Protein AF-A0A817T8F7-F1 (afdb_monomer_lite)

Foldseek 3Di:
DVVVVVVVVVVVPDDDDDDDPDDPVVVVVVVLVVVLVVLVVVLVVVPPPPPPPPPPPDDDDDDDPPVPVVVVVVVVVLVVVVVVLVVVLVVLVPDPPDDPVVSVVVNVVSVVVNVVSVVVVVVSVVSVVVSVVSVCVVPVPPDDPVVVVVVVVVVVVVVVVVVVVVVVVVVVVVVVVVVVVVVVVVVCVPPPDPVSVVVVVVVVVVVVVVVVVVVVVVVVVVVVVVVVVVVVVVVVVVVVVVVVVVVVVCCVPPPDPVVVVVQVVQWDADPVVGDIDGHDDPPPVPPVPPPDAPPVRDPDDDDPVCVVPVDPDDDDDDPDDDPDDDDDD

Radius of gyration: 47.89 Å; chains: 1; bounding box: 123×97×106 Å

pLDDT: mean 74.49, std 16.89, range [32.28, 97.25]

Secondary structure (DSSP, 8-state):
-HHHHHHHHHHHT----------HHHHHHHHHHHHHHHHHHHHHHHTSTT-TTT-SS---------TTHHHHHHHHHHHHHHHHHHHHHHHHHH-SSS-HHHHHHHHHHHHHHHHHHHHHHHHHHHHHHHHHHHHHHHHT--SSSHHHHHHHHHHHHHHHHHHHHHHHHHHHHHHHHHHHHHHHHHHTTS-S-HHHHHHHHHHHHHHHHHHHHHHHHHHHHHHHHHHHHHHHHHHHHHHHHHHHHHHHHHHHHHS-HHHHHHHHTTEEEETTTTEEEEPPPP------PPPPPPTT--SS---HHHHHT----------------PPP-

Structure (mmCIF, N/CA/C/O backbone):
data_AF-A0A817T8F7-F1
#
_entry.id   AF-A0A817T8F7-F1
#
loop_
_atom_site.group_PDB
_atom_site.id
_atom_site.type_symbol
_atom_site.label_atom_id
_atom_site.label_alt_id
_atom_site.label_comp_id
_atom_site.label_asym_id
_atom_site.label_entity_id
_atom_site.label_seq_id
_atom_site.pdbx_PDB_ins_code
_atom_site.Cartn_x
_atom_site.Cartn_y
_atom_site.Cartn_z
_atom_site.occupancy
_atom_site.B_iso_or_equiv
_atom_site.auth_seq_id
_atom_site.auth_comp_id
_atom_site.auth_asym_id
_atom_site.auth_atom_id
_atom_site.pdbx_PDB_model_num
ATOM 1 N N . MET A 1 1 ? 0.981 -22.542 -14.188 1.00 54.00 1 MET A N 1
ATOM 2 C CA . MET A 1 1 ? 0.514 -21.213 -14.646 1.00 54.00 1 MET A CA 1
ATOM 3 C C . MET A 1 1 ? -1.000 -21.014 -14.537 1.00 54.00 1 MET A C 1
ATOM 5 O O . MET A 1 1 ? -1.397 -19.932 -14.156 1.00 54.00 1 MET A O 1
ATOM 9 N N . PHE A 1 2 ? -1.866 -22.012 -14.767 1.00 52.97 2 PHE A N 1
ATOM 10 C CA . PHE A 1 2 ? -3.329 -21.792 -14.713 1.00 52.97 2 PHE A CA 1
ATOM 11 C C . PHE A 1 2 ? -3.921 -21.462 -13.330 1.00 52.97 2 PHE A C 1
ATOM 13 O O . PHE A 1 2 ? -4.930 -20.763 -13.258 1.00 52.97 2 PHE A O 1
ATOM 20 N N . LEU A 1 3 ? -3.301 -21.908 -12.228 1.00 56.56 3 LEU A N 1
ATOM 21 C CA . LEU A 1 3 ? -3.799 -21.570 -10.890 1.00 56.56 3 LEU A CA 1
ATOM 22 C C . LEU A 1 3 ? -3.670 -20.067 -10.586 1.00 56.56 3 LEU A C 1
ATOM 24 O O . LEU A 1 3 ? -4.599 -19.499 -10.022 1.00 56.56 3 LEU A O 1
ATOM 28 N N . SER A 1 4 ? -2.588 -19.390 -10.996 1.00 69.94 4 SER A N 1
ATOM 29 C CA . SER A 1 4 ? -2.395 -17.964 -10.681 1.00 69.94 4 SER A CA 1
ATOM 30 C C . SER A 1 4 ? -3.429 -17.069 -11.367 1.00 69.94 4 SER A C 1
ATOM 32 O O . SER A 1 4 ? -3.938 -16.154 -10.728 1.00 69.94 4 SER A O 1
ATOM 34 N N . GLN A 1 5 ? -3.816 -17.373 -12.612 1.00 65.38 5 GLN A N 1
ATOM 35 C CA . GLN A 1 5 ? -4.857 -16.631 -13.335 1.00 65.38 5 GLN A CA 1
ATOM 36 C C . GLN A 1 5 ? -6.235 -16.787 -12.672 1.00 65.38 5 GLN A C 1
ATOM 38 O O . GLN A 1 5 ? -6.988 -15.821 -12.554 1.00 65.38 5 GLN A O 1
ATOM 43 N N . TYR A 1 6 ? -6.560 -18.001 -12.212 1.00 69.25 6 TYR A N 1
ATOM 44 C CA . TYR A 1 6 ? -7.835 -18.290 -11.552 1.00 69.25 6 TYR A CA 1
ATOM 45 C C . TYR A 1 6 ? -7.916 -17.629 -10.169 1.00 69.25 6 TYR A C 1
ATOM 47 O O . TYR A 1 6 ? -8.943 -17.046 -9.818 1.00 69.25 6 TYR A O 1
ATOM 55 N N . TYR A 1 7 ? -6.818 -17.644 -9.404 1.00 78.00 7 TYR A N 1
ATOM 56 C CA . TYR A 1 7 ? -6.724 -16.914 -8.137 1.00 78.00 7 TYR A CA 1
ATOM 57 C C . TYR A 1 7 ? -6.728 -15.396 -8.340 1.00 78.00 7 TYR A C 1
ATOM 59 O O . TYR A 1 7 ? -7.387 -14.703 -7.570 1.00 78.00 7 TYR A O 1
ATOM 67 N N . ALA A 1 8 ? -6.085 -14.875 -9.390 1.00 79.50 8 ALA A N 1
ATOM 68 C CA . ALA A 1 8 ? -6.103 -13.450 -9.718 1.00 79.50 8 ALA A CA 1
ATOM 69 C C . ALA A 1 8 ? -7.514 -12.966 -10.090 1.00 79.50 8 ALA A C 1
ATOM 71 O O . ALA A 1 8 ? -7.970 -11.944 -9.578 1.00 79.50 8 ALA A O 1
ATOM 72 N N . ASN A 1 9 ? -8.248 -13.725 -10.911 1.00 77.69 9 ASN A N 1
ATOM 73 C CA . ASN A 1 9 ? -9.642 -13.410 -11.243 1.00 77.69 9 ASN A CA 1
ATOM 74 C C . ASN A 1 9 ? -10.574 -13.537 -10.030 1.00 77.69 9 ASN A C 1
ATOM 76 O O . ASN A 1 9 ? -11.466 -12.709 -9.850 1.00 77.69 9 ASN A O 1
ATOM 80 N N . ARG A 1 10 ? -10.351 -14.525 -9.153 1.00 83.00 10 ARG A N 1
ATOM 81 C CA . ARG A 1 10 ? -11.110 -14.659 -7.901 1.00 83.00 10 ARG A CA 1
ATOM 82 C C . ARG A 1 10 ? -10.822 -13.509 -6.937 1.00 83.00 10 ARG A C 1
ATOM 84 O O . ARG A 1 10 ? -11.762 -12.998 -6.343 1.00 83.00 10 ARG A O 1
ATOM 91 N N . ALA A 1 11 ? -9.567 -13.080 -6.821 1.00 81.69 11 ALA A N 1
ATOM 92 C CA . ALA A 1 11 ? -9.159 -11.966 -5.969 1.00 81.69 11 ALA A CA 1
ATOM 93 C C . ALA A 1 11 ? -9.764 -10.631 -6.432 1.00 81.69 11 ALA A C 1
ATOM 95 O O . ALA A 1 11 ? -10.256 -9.878 -5.598 1.00 81.69 11 ALA A O 1
ATOM 96 N N . LYS A 1 12 ? -9.824 -10.378 -7.750 1.00 83.12 12 LYS A N 1
ATOM 97 C CA . LYS A 1 12 ? -10.488 -9.191 -8.330 1.00 83.12 12 LYS A CA 1
ATOM 98 C C . LYS A 1 12 ? -11.988 -9.117 -8.015 1.00 83.12 12 LYS A C 1
ATOM 100 O O . LYS A 1 12 ? -12.546 -8.027 -7.952 1.00 83.12 12 LYS A O 1
ATOM 105 N N . ASN A 1 13 ? -12.631 -10.263 -7.788 1.00 83.44 13 ASN A N 1
ATOM 106 C CA . ASN A 1 13 ? -14.053 -10.350 -7.453 1.00 83.44 13 ASN A CA 1
ATOM 107 C C . ASN A 1 13 ? -14.341 -10.276 -5.942 1.00 83.44 13 ASN A C 1
ATOM 109 O O . ASN A 1 13 ? -15.510 -10.245 -5.551 1.00 83.44 13 ASN A O 1
ATOM 113 N N . ILE A 1 14 ? -13.315 -10.235 -5.084 1.00 85.06 14 ILE A N 1
ATOM 114 C CA . ILE A 1 14 ? -13.496 -10.017 -3.645 1.00 85.06 14 ILE A CA 1
ATOM 115 C C . ILE A 1 14 ? -13.768 -8.530 -3.420 1.00 85.06 14 ILE A C 1
ATOM 117 O O . ILE A 1 14 ? -12.884 -7.687 -3.548 1.00 85.06 14 ILE A O 1
ATOM 121 N N . LYS A 1 15 ? -15.010 -8.205 -3.061 1.00 85.88 15 LYS A N 1
ATOM 122 C CA . LYS A 1 15 ? -15.409 -6.851 -2.671 1.00 85.88 15 LYS A CA 1
ATOM 123 C C . LYS A 1 15 ? -15.310 -6.723 -1.155 1.00 85.88 15 LYS A C 1
ATOM 125 O O . LYS A 1 15 ? -16.221 -7.133 -0.440 1.00 85.88 15 LYS A O 1
ATOM 130 N N . ASN A 1 16 ? -14.207 -6.166 -0.663 1.00 85.06 16 ASN A N 1
ATOM 131 C CA . ASN A 1 16 ? -14.119 -5.778 0.742 1.00 85.06 16 ASN A CA 1
ATOM 132 C C . ASN A 1 16 ? -15.027 -4.571 0.986 1.00 85.06 16 ASN A C 1
ATOM 134 O O . ASN A 1 16 ? -15.029 -3.624 0.203 1.00 85.06 16 ASN A O 1
ATOM 138 N N . GLN A 1 17 ? -15.791 -4.600 2.075 1.00 80.69 17 GLN A N 1
ATOM 139 C CA . GLN A 1 17 ? -16.503 -3.421 2.555 1.00 80.69 17 GLN A CA 1
ATOM 140 C C . GLN A 1 17 ? -15.506 -2.573 3.352 1.00 80.69 17 GLN A C 1
ATOM 142 O O . GLN A 1 17 ? -15.089 -3.022 4.424 1.00 80.69 17 GLN A O 1
ATOM 147 N N . PRO A 1 18 ? -15.081 -1.396 2.855 1.00 80.12 18 PRO A N 1
ATOM 148 C CA . PRO A 1 18 ? -14.219 -0.520 3.631 1.00 80.12 18 PRO A CA 1
ATOM 149 C C . PRO A 1 18 ? -14.979 -0.101 4.892 1.00 80.12 18 PRO A C 1
ATOM 151 O O . PRO A 1 18 ? -16.082 0.437 4.818 1.00 80.12 18 PRO A O 1
ATOM 154 N N . ARG A 1 19 ? -14.407 -0.404 6.056 1.00 80.44 19 ARG A N 1
ATOM 155 C CA . ARG A 1 19 ? -14.914 0.031 7.356 1.00 80.44 19 ARG A CA 1
ATOM 156 C C . ARG A 1 19 ? -13.938 1.039 7.929 1.00 80.44 19 ARG A C 1
ATOM 158 O O . ARG A 1 19 ? -12.729 0.903 7.744 1.00 80.44 19 ARG A O 1
ATOM 165 N N . ILE A 1 20 ? -14.470 2.041 8.615 1.00 78.69 20 ILE A N 1
ATOM 166 C CA . ILE A 1 20 ? -13.650 2.935 9.424 1.00 78.69 20 ILE A CA 1
ATOM 167 C C . ILE A 1 20 ? -13.092 2.067 10.552 1.00 78.69 20 ILE A C 1
ATOM 169 O O . ILE A 1 20 ? -13.849 1.529 11.360 1.00 78.69 20 ILE A O 1
ATOM 173 N N . ASN A 1 21 ? -11.777 1.851 10.544 1.00 75.56 21 ASN A N 1
ATOM 174 C CA . ASN A 1 21 ? -11.086 1.143 11.614 1.00 75.56 21 ASN A CA 1
ATOM 175 C C . ASN A 1 21 ? -10.974 2.091 12.804 1.00 75.56 21 ASN A C 1
ATOM 177 O O . ASN A 1 21 ? -9.962 2.759 12.994 1.00 75.56 21 ASN A O 1
ATOM 181 N N . GLU A 1 22 ? -12.062 2.188 13.552 1.00 72.81 22 GLU A N 1
ATOM 182 C CA . GLU A 1 22 ? -12.088 2.846 14.850 1.00 72.81 22 GLU A CA 1
ATOM 183 C C . GLU A 1 22 ? -11.320 1.983 15.857 1.00 72.81 22 GLU A C 1
ATOM 185 O O . GLU A 1 22 ? -11.307 0.749 15.758 1.00 72.81 22 GLU A O 1
ATOM 190 N N . ASP A 1 23 ? -10.672 2.629 16.827 1.00 78.44 23 ASP A N 1
ATOM 191 C 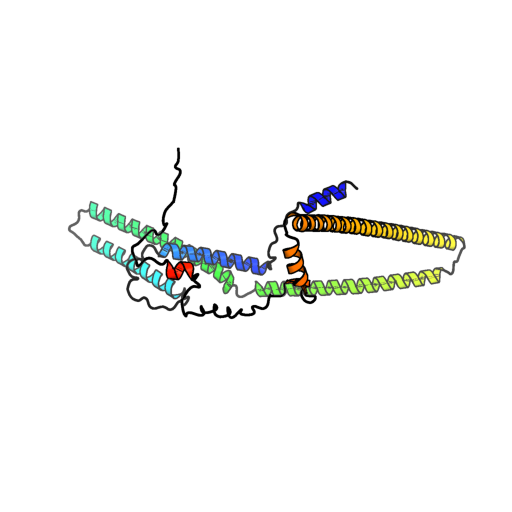CA . ASP A 1 23 ? -10.061 1.924 17.948 1.00 78.44 23 ASP A CA 1
ATOM 192 C C . ASP A 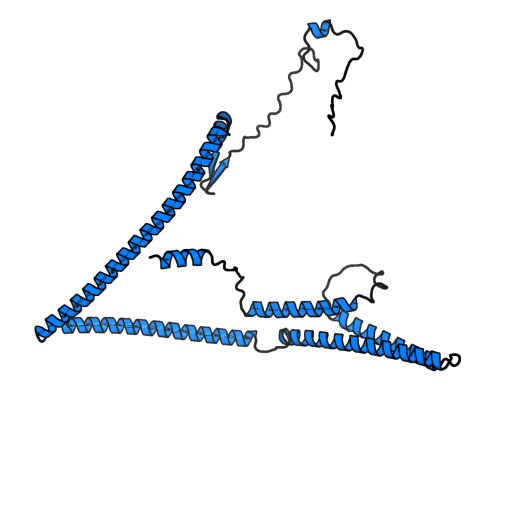1 23 ? -11.151 1.076 18.642 1.00 78.44 23 ASP A C 1
ATOM 194 O O . ASP A 1 23 ? -12.275 1.563 18.828 1.00 78.44 23 ASP A O 1
ATOM 198 N N . PRO A 1 24 ? -10.885 -0.189 19.024 1.00 73.12 24 PRO A N 1
ATOM 199 C CA . PRO A 1 24 ? -11.832 -0.998 19.797 1.00 73.12 24 PRO A CA 1
ATOM 200 C C . PRO A 1 24 ? -12.415 -0.264 21.017 1.00 73.12 24 PRO A C 1
ATOM 202 O O . PRO A 1 24 ? -13.543 -0.559 21.422 1.00 73.12 24 PRO A O 1
ATOM 205 N N . LYS A 1 25 ? -11.682 0.707 21.574 1.00 69.62 25 LYS A N 1
ATOM 206 C CA . LYS A 1 25 ? -12.137 1.590 22.649 1.00 69.62 25 LYS A CA 1
ATOM 207 C C . LYS A 1 25 ? -13.270 2.525 22.212 1.00 69.62 25 LYS A C 1
ATOM 209 O O . LYS A 1 25 ? -14.311 2.567 22.869 1.00 69.62 25 LYS A O 1
ATOM 214 N N . ASP A 1 26 ? -13.101 3.216 21.090 1.00 77.62 26 ASP A N 1
ATOM 215 C CA . ASP A 1 26 ? -14.079 4.175 20.562 1.00 77.62 26 ASP A CA 1
ATOM 216 C C . ASP A 1 26 ? -15.340 3.456 20.067 1.00 77.62 26 ASP A C 1
ATOM 218 O O . ASP A 1 26 ? -16.463 3.898 20.318 1.00 77.62 26 ASP A O 1
ATOM 222 N N . ALA A 1 27 ? -15.169 2.273 19.470 1.00 79.38 27 ALA A N 1
ATOM 223 C CA . ALA A 1 27 ? -16.279 1.424 19.050 1.00 79.38 27 ALA A CA 1
ATOM 224 C C . ALA A 1 27 ? -17.144 0.944 20.233 1.00 79.38 27 ALA A C 1
ATOM 226 O O . ALA A 1 27 ? -18.362 0.801 20.089 1.00 79.38 27 ALA A O 1
ATOM 227 N N . LEU A 1 28 ? -16.536 0.676 21.396 1.00 78.56 28 LEU A N 1
ATOM 228 C CA . LEU A 1 28 ? -17.253 0.262 22.604 1.00 78.56 28 LEU A CA 1
ATOM 229 C C . LEU A 1 28 ? -17.982 1.443 23.257 1.00 78.56 28 LEU A C 1
ATOM 231 O O . LEU A 1 28 ? -19.152 1.313 23.616 1.00 78.56 28 LEU A O 1
ATOM 235 N N . LEU A 1 29 ? -17.314 2.594 23.367 1.00 77.75 29 LEU A N 1
ATOM 236 C CA . LEU A 1 29 ? -17.907 3.815 23.914 1.00 77.75 29 LEU A CA 1
ATOM 237 C C . LEU A 1 29 ? -19.109 4.278 23.083 1.00 77.75 29 LEU A C 1
ATOM 239 O O . LEU A 1 29 ? -20.157 4.570 23.659 1.00 77.75 29 LEU A O 1
ATOM 243 N N . ARG A 1 30 ? -19.007 4.246 21.747 1.00 81.94 30 ARG A N 1
ATOM 244 C CA . ARG A 1 30 ? -20.124 4.593 20.857 1.00 81.94 30 ARG A CA 1
ATOM 245 C C . ARG A 1 30 ? -21.337 3.690 21.080 1.00 81.94 30 ARG A C 1
ATOM 247 O O . ARG A 1 30 ? -22.446 4.189 21.222 1.00 81.94 30 ARG A O 1
ATOM 254 N N . LYS A 1 31 ? -21.137 2.372 21.185 1.00 82.31 31 LYS A N 1
ATOM 255 C CA . LYS A 1 31 ? -22.238 1.425 21.446 1.00 82.31 31 LYS A CA 1
ATOM 256 C C . LYS A 1 31 ? -22.936 1.690 22.780 1.00 82.31 31 LYS A C 1
ATOM 258 O O . LYS A 1 31 ? -24.155 1.580 22.857 1.00 82.31 31 LYS A O 1
ATOM 263 N N . PHE A 1 32 ? -22.183 2.038 23.825 1.00 81.06 32 PHE A N 1
ATOM 264 C CA . PHE A 1 32 ? -22.777 2.399 25.114 1.00 81.06 32 PHE A CA 1
ATOM 265 C C . PHE A 1 32 ? -23.561 3.710 25.042 1.00 81.06 32 PHE A C 1
ATOM 267 O O . PHE A 1 32 ? -24.648 3.795 25.608 1.00 81.06 32 PHE A O 1
ATOM 274 N N . GLN A 1 33 ? -23.048 4.710 24.325 1.00 80.06 33 GLN A N 1
ATOM 275 C CA . GLN A 1 33 ? -23.750 5.975 24.107 1.00 80.06 33 GLN A CA 1
ATOM 276 C C . GLN A 1 33 ? -25.047 5.781 23.308 1.00 80.06 33 GLN A C 1
ATOM 278 O O . GLN A 1 33 ? -26.085 6.305 23.705 1.00 80.06 33 GLN A O 1
ATOM 283 N N . GLU A 1 34 ? -25.014 4.984 22.237 1.00 85.19 34 GLU A N 1
ATOM 284 C CA . GLU A 1 34 ? -26.193 4.636 21.431 1.00 85.19 34 GLU A CA 1
ATOM 285 C C . GLU A 1 34 ? -27.267 3.921 22.266 1.00 85.19 34 GLU A C 1
ATOM 287 O O . GLU A 1 34 ? -28.450 4.252 22.179 1.00 85.19 34 GLU A O 1
ATOM 292 N N . GLU A 1 35 ? -26.870 2.977 23.123 1.00 83.31 35 GLU A N 1
ATOM 293 C CA . GLU A 1 35 ? -27.806 2.234 23.972 1.00 83.31 35 GLU A CA 1
ATOM 294 C C . GLU A 1 35 ? -28.409 3.110 25.086 1.00 83.31 35 GLU A C 1
ATOM 296 O O . GLU A 1 35 ? -29.608 3.021 25.360 1.00 83.31 35 GLU A O 1
ATOM 301 N N . ILE A 1 36 ? -27.619 4.010 25.689 1.00 83.75 36 ILE A N 1
ATOM 302 C CA . ILE A 1 36 ? -28.121 5.007 26.652 1.00 83.75 36 ILE A CA 1
ATOM 303 C C . ILE A 1 36 ? -29.123 5.948 25.971 1.00 83.75 36 ILE A C 1
ATOM 305 O O . ILE A 1 36 ? -30.203 6.177 26.516 1.00 83.75 36 ILE A O 1
ATOM 309 N N . ALA A 1 37 ? -28.805 6.454 24.776 1.00 83.56 37 ALA A N 1
ATOM 310 C CA . ALA A 1 37 ? -29.693 7.332 24.016 1.00 83.56 37 ALA A CA 1
ATOM 311 C C . ALA A 1 37 ? -31.014 6.634 23.655 1.00 83.56 37 ALA A C 1
ATOM 313 O O . ALA A 1 37 ? -32.090 7.219 23.786 1.00 83.56 37 ALA A O 1
ATOM 314 N N . ARG A 1 38 ? -30.954 5.351 23.276 1.00 87.25 38 ARG A N 1
ATOM 315 C CA . ARG A 1 38 ? -32.142 4.538 22.990 1.00 87.25 38 ARG A CA 1
ATOM 316 C C . ARG A 1 38 ? -33.060 4.404 24.205 1.00 87.25 38 ARG A C 1
ATOM 318 O O . ARG A 1 38 ? -34.268 4.593 24.071 1.00 87.25 38 ARG A O 1
ATOM 325 N N . LEU A 1 39 ? -32.509 4.070 25.375 1.00 83.19 39 LEU A N 1
ATOM 326 C CA . LEU A 1 39 ? -33.305 3.901 26.596 1.00 83.19 39 LEU A CA 1
ATOM 327 C C . LEU A 1 39 ? -33.876 5.230 27.111 1.00 83.19 39 LEU A C 1
ATOM 329 O O . LEU A 1 39 ? -35.028 5.259 27.539 1.00 83.19 39 LEU A O 1
ATOM 333 N N . LYS A 1 40 ? -33.117 6.332 27.021 1.00 81.06 40 LYS A N 1
ATOM 334 C CA . LYS A 1 40 ? -33.628 7.677 27.336 1.00 81.06 40 LYS A CA 1
ATOM 335 C C . LYS A 1 40 ? -34.809 8.056 26.436 1.00 81.06 40 LYS A C 1
ATOM 337 O O . LYS A 1 40 ? -35.869 8.419 26.938 1.00 81.06 40 LYS A O 1
ATOM 342 N N . GLY A 1 41 ? -34.689 7.832 25.125 1.00 82.62 41 GLY A N 1
ATOM 343 C CA . GLY A 1 41 ? -35.780 8.085 24.179 1.00 82.62 41 GLY A CA 1
ATOM 344 C C . GLY A 1 41 ? -37.047 7.258 24.452 1.00 82.62 41 GLY A C 1
ATOM 345 O O . GLY A 1 41 ? -38.161 7.749 24.265 1.00 82.62 41 GLY A O 1
ATOM 346 N N . GLN A 1 42 ? -36.911 6.021 24.946 1.00 79.94 42 GLN A N 1
ATOM 347 C CA . GLN A 1 42 ? -38.058 5.194 25.355 1.00 79.94 42 GLN A CA 1
ATOM 348 C C . GLN A 1 42 ? -38.772 5.729 26.608 1.00 79.94 42 GLN A C 1
ATOM 350 O O . GLN A 1 42 ? -39.988 5.567 26.723 1.00 79.94 42 GLN A O 1
ATOM 355 N N . LEU A 1 43 ? -38.052 6.382 27.526 1.00 77.81 43 LEU A N 1
ATOM 356 C CA . LEU A 1 43 ? -38.636 7.013 28.715 1.00 77.81 43 LEU A CA 1
ATOM 357 C C . LEU A 1 43 ? -39.359 8.326 28.391 1.00 77.81 43 LEU A C 1
ATOM 359 O O . LEU A 1 43 ? -40.438 8.568 28.934 1.00 77.81 43 LEU A O 1
ATOM 363 N N . GLU A 1 44 ? -38.815 9.136 27.482 1.00 73.50 44 GLU A N 1
ATOM 364 C CA . GLU A 1 44 ? -39.454 10.379 27.025 1.00 73.50 44 GLU A CA 1
ATOM 365 C C . GLU A 1 44 ? -40.704 10.127 26.171 1.00 73.50 44 GLU A C 1
ATOM 367 O O . GLU A 1 44 ? -41.684 10.872 26.250 1.00 73.50 44 GLU A O 1
ATOM 372 N N . GLY A 1 45 ? -40.682 9.080 25.338 1.00 66.44 45 GLY A N 1
ATOM 373 C CA . GLY A 1 45 ? -41.809 8.711 24.481 1.00 66.44 45 GLY A CA 1
ATOM 374 C C . GLY A 1 45 ? -43.054 8.303 25.273 1.00 66.44 45 GLY A C 1
ATOM 375 O O . GLY A 1 45 ? -44.160 8.667 24.886 1.00 66.44 45 GLY A O 1
ATOM 376 N N . LYS A 1 46 ? -42.875 7.621 26.413 1.00 63.12 46 LYS A N 1
ATOM 377 C CA . LYS A 1 46 ? -43.972 7.206 27.304 1.00 63.12 46 LYS A CA 1
ATOM 378 C C . LYS A 1 46 ? -44.556 8.359 28.148 1.00 63.12 46 LYS A C 1
ATOM 380 O O . LYS A 1 46 ? -45.691 8.262 28.589 1.00 63.12 46 LYS A O 1
ATOM 385 N N . GLY A 1 47 ? -43.838 9.473 28.343 1.00 54.75 47 GLY A N 1
ATOM 386 C CA . GLY A 1 47 ? -44.293 10.605 29.175 1.00 54.75 47 GLY A CA 1
ATOM 387 C C . GLY A 1 47 ? -45.159 11.663 28.465 1.00 54.75 47 GLY A C 1
ATOM 388 O O . GLY A 1 47 ? -45.706 12.559 29.112 1.00 54.75 47 GLY A O 1
ATOM 389 N N . LYS A 1 48 ? -45.291 11.611 27.131 1.00 53.28 48 LYS A N 1
ATOM 390 C CA . LYS A 1 48 ? -45.899 12.699 26.333 1.00 53.28 48 LYS A CA 1
ATOM 391 C C . LYS A 1 48 ? -47.420 12.612 26.152 1.00 53.28 48 LYS A C 1
ATOM 393 O O . LYS A 1 48 ? -48.024 13.630 25.803 1.00 53.28 48 LYS A O 1
ATOM 398 N N . ASP A 1 49 ? -48.057 11.479 26.443 1.00 50.12 49 ASP A N 1
ATOM 399 C CA . ASP A 1 49 ? -49.497 11.301 26.189 1.00 50.12 49 ASP A CA 1
ATOM 400 C C . ASP A 1 49 ? -50.416 12.064 27.170 1.00 50.12 49 ASP A C 1
ATOM 402 O O . ASP A 1 49 ? -51.561 12.360 26.831 1.00 50.12 49 ASP A O 1
ATOM 406 N N . GLY A 1 50 ? -49.911 12.522 28.325 1.00 50.59 50 GLY A N 1
ATOM 407 C CA . GLY A 1 50 ? -50.679 13.327 29.296 1.00 50.59 50 GLY A CA 1
ATOM 408 C C . GLY A 1 50 ? -50.546 14.857 29.177 1.00 50.59 50 GLY A C 1
ATOM 409 O O . GLY A 1 50 ? -51.283 15.596 29.827 1.00 50.59 50 GLY A O 1
ATOM 410 N N . ARG A 1 51 ? -49.613 15.382 28.366 1.00 53.28 51 ARG A N 1
ATOM 411 C CA . ARG A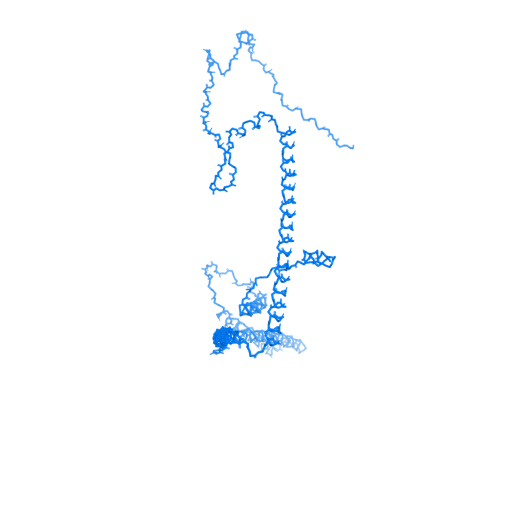 1 51 ? -49.128 16.781 28.491 1.00 53.28 51 ARG A CA 1
ATOM 412 C C . ARG A 1 51 ? -49.752 17.817 27.539 1.00 53.28 51 ARG A C 1
ATOM 414 O O . ARG A 1 51 ? -49.391 18.994 27.601 1.00 53.28 51 ARG A O 1
ATOM 421 N N . LYS A 1 52 ? -50.711 17.462 26.672 1.00 46.34 52 LYS A N 1
ATOM 422 C CA . LYS A 1 52 ? -51.264 18.422 25.682 1.00 46.34 52 LYS A CA 1
ATOM 423 C C . LYS A 1 52 ? -52.100 19.574 26.272 1.00 46.34 52 LYS A C 1
ATOM 425 O O . LYS A 1 52 ? -52.369 20.525 25.545 1.00 46.34 52 LYS A O 1
ATOM 430 N N . SER A 1 53 ? -52.469 19.558 27.558 1.00 46.56 53 SER A N 1
ATOM 431 C CA . SER A 1 53 ? -53.396 20.562 28.118 1.00 46.56 53 SER A CA 1
ATOM 432 C C . SER A 1 53 ? -52.759 21.794 28.789 1.00 46.56 53 SER A C 1
ATOM 434 O O . SER A 1 53 ? -53.496 22.727 29.111 1.00 46.56 53 SER A O 1
ATOM 436 N N . HIS A 1 54 ? -51.439 21.864 29.013 1.00 47.00 54 HIS A N 1
ATOM 437 C CA . HIS A 1 54 ? -50.841 22.981 29.782 1.00 47.00 54 HIS A CA 1
ATOM 438 C C . HIS A 1 54 ? -49.704 23.757 29.109 1.00 47.00 54 HIS A C 1
ATOM 440 O O . HIS A 1 54 ? -49.246 24.756 29.653 1.00 47.00 54 HIS A O 1
ATOM 446 N N . ARG A 1 55 ? -49.311 23.414 27.878 1.00 47.22 55 ARG A N 1
ATOM 447 C CA . ARG A 1 55 ? -48.192 24.090 27.192 1.00 47.22 55 ARG A CA 1
ATOM 448 C C . ARG A 1 55 ? -48.557 25.387 26.447 1.00 47.22 55 ARG A C 1
ATOM 450 O O . ARG A 1 55 ? -47.776 25.834 25.617 1.00 47.22 55 ARG A O 1
ATOM 457 N N . ASN A 1 56 ? -49.723 25.993 26.714 1.00 45.94 56 ASN A N 1
ATOM 458 C CA . ASN A 1 56 ? -50.167 27.224 26.033 1.00 45.94 56 ASN A CA 1
ATOM 459 C C . ASN A 1 56 ? -50.055 28.510 26.876 1.00 45.94 56 ASN A C 1
ATOM 461 O O . ASN A 1 56 ? -50.789 29.471 26.648 1.00 45.94 56 ASN A O 1
ATOM 465 N N . ARG A 1 57 ? -49.141 28.556 27.851 1.00 43.47 57 ARG A N 1
ATOM 466 C CA . ARG A 1 57 ? -48.685 29.819 28.447 1.00 43.47 57 ARG A CA 1
ATOM 467 C C . ARG A 1 57 ? -47.168 29.781 28.576 1.00 43.47 57 ARG A C 1
ATOM 469 O O . ARG A 1 57 ? -46.634 28.888 29.213 1.00 43.47 57 ARG A O 1
ATOM 476 N N . ASN A 1 58 ? -46.529 30.772 27.968 1.00 40.81 58 ASN A N 1
ATOM 477 C CA . ASN A 1 58 ? -45.096 31.070 27.983 1.00 40.81 58 ASN A CA 1
ATOM 478 C C . ASN A 1 58 ? -44.230 30.220 27.053 1.00 40.81 58 ASN A C 1
ATOM 480 O O . ASN A 1 58 ? -43.535 29.287 27.436 1.00 40.81 58 ASN A O 1
ATOM 484 N N . ARG A 1 59 ? -44.252 30.651 25.792 1.00 49.28 59 ARG A N 1
ATOM 485 C CA . ARG A 1 59 ? -43.176 30.452 24.833 1.00 49.28 59 ARG A CA 1
ATOM 486 C C . ARG A 1 59 ? -42.252 31.666 24.946 1.00 49.28 59 ARG A C 1
ATOM 488 O O . ARG A 1 59 ? -42.571 32.707 24.384 1.00 49.28 59 ARG A O 1
ATOM 495 N N . ASP A 1 60 ? -41.152 31.526 25.674 1.00 35.69 60 ASP A N 1
ATOM 496 C CA . ASP A 1 60 ? -39.937 32.291 25.397 1.00 35.69 60 ASP A CA 1
ATOM 497 C C . ASP A 1 60 ? -38.719 31.405 25.658 1.00 35.69 60 ASP A C 1
ATOM 499 O O . ASP A 1 60 ? -38.711 30.593 26.583 1.00 35.69 60 ASP A O 1
ATOM 503 N N . GLY A 1 61 ? -37.784 31.449 24.719 1.00 45.94 61 GLY A N 1
ATOM 504 C CA . GLY A 1 61 ? -36.795 30.407 24.504 1.00 45.94 61 GLY A CA 1
ATOM 505 C C . GLY A 1 61 ? -35.612 30.487 25.454 1.00 45.94 61 GLY A C 1
ATOM 506 O O . GLY A 1 61 ? -35.066 31.554 25.702 1.00 45.94 61 GLY A O 1
ATOM 507 N N . THR A 1 62 ? -35.153 29.322 25.902 1.00 34.41 62 THR A N 1
ATOM 508 C CA . THR A 1 62 ? -33.731 29.003 26.071 1.00 34.41 62 THR A CA 1
ATOM 509 C C . THR A 1 62 ? -33.617 27.476 26.041 1.00 34.41 62 THR A C 1
ATOM 511 O O . THR A 1 62 ? -34.207 26.804 26.881 1.00 34.41 62 THR A O 1
ATOM 514 N N . GLU A 1 63 ? -32.933 26.916 25.042 1.00 37.59 63 GLU A N 1
ATOM 515 C CA . GLU A 1 63 ? -32.576 25.492 25.012 1.00 37.59 63 GLU A CA 1
ATOM 516 C C . GLU A 1 63 ? -31.336 25.310 25.891 1.00 37.59 63 GLU A C 1
ATOM 518 O O . GLU A 1 63 ? -30.221 25.616 25.474 1.00 37.59 63 GLU A O 1
ATOM 523 N N . MET A 1 64 ? -31.539 24.873 27.132 1.00 32.28 64 MET A N 1
ATOM 524 C CA . MET A 1 64 ? -30.479 24.357 27.994 1.00 32.28 64 MET A CA 1
ATOM 525 C C . MET A 1 64 ? -30.901 22.959 28.445 1.00 32.28 64 MET A C 1
ATOM 527 O O . MET A 1 64 ? -31.971 22.800 29.026 1.00 32.28 64 MET A O 1
ATOM 531 N N . ASP A 1 65 ? -30.067 21.971 28.113 1.00 38.88 65 ASP A N 1
ATOM 532 C CA . ASP A 1 65 ? -30.135 20.581 28.577 1.00 38.88 65 ASP A CA 1
ATOM 533 C C . ASP A 1 65 ? -30.131 20.556 30.115 1.00 38.88 65 ASP A C 1
ATOM 535 O O . ASP A 1 65 ? -29.075 20.657 30.742 1.00 38.88 65 ASP A O 1
ATOM 539 N N . ASP A 1 66 ? -31.308 20.430 30.725 1.00 36.88 66 ASP A N 1
ATOM 540 C CA . ASP A 1 66 ? -31.466 20.205 32.162 1.00 36.88 66 ASP A CA 1
ATOM 541 C C . ASP A 1 66 ? -32.323 18.954 32.411 1.00 36.88 66 ASP A C 1
ATOM 543 O O . ASP A 1 66 ? -33.440 18.992 32.908 1.00 36.88 66 ASP A O 1
ATOM 547 N N . ASP A 1 67 ? -31.766 17.804 32.031 1.00 44.12 67 ASP A N 1
ATOM 548 C CA . ASP A 1 67 ? -32.344 16.452 32.174 1.00 44.12 67 ASP A CA 1
ATOM 549 C C . ASP A 1 67 ? -32.487 16.013 33.657 1.00 44.12 67 ASP A C 1
ATOM 551 O O . ASP A 1 67 ? -33.020 14.946 33.962 1.00 44.12 67 ASP A O 1
ATOM 555 N N . THR A 1 68 ? -31.985 16.821 34.604 1.00 43.06 68 THR A N 1
ATOM 556 C CA . THR A 1 68 ? -32.025 16.515 36.047 1.00 43.06 68 THR A CA 1
ATOM 557 C C . THR A 1 68 ? -33.267 17.101 36.718 1.00 43.06 68 THR A C 1
ATOM 559 O O . THR A 1 68 ? -33.833 16.453 37.594 1.00 43.06 68 THR A O 1
ATOM 562 N N . SER A 1 69 ? -33.738 18.278 36.291 1.00 44.88 69 SER A N 1
ATOM 563 C CA . SER A 1 69 ? -34.945 18.901 36.854 1.00 44.88 69 SER A CA 1
ATOM 564 C C . SER A 1 69 ? -36.243 18.258 36.352 1.00 44.88 69 SER A C 1
ATOM 566 O O . SER A 1 69 ? -37.221 18.184 37.095 1.00 44.88 69 SER A O 1
ATOM 568 N N . GLU A 1 70 ? -36.247 17.690 35.141 1.00 48.44 70 GLU A N 1
ATOM 569 C CA . GLU A 1 70 ? -37.441 17.048 34.570 1.00 48.44 70 GLU A CA 1
ATOM 570 C C . GLU A 1 70 ? -37.836 15.729 35.268 1.00 48.44 70 GLU A C 1
ATOM 572 O O . GLU A 1 70 ? -39.016 15.363 35.264 1.00 48.44 70 GLU A O 1
ATOM 577 N N . GLN A 1 71 ? -36.886 15.012 35.885 1.00 50.91 71 GLN A N 1
ATOM 578 C CA . GLN A 1 71 ? -37.169 13.763 36.613 1.00 50.91 71 GLN A CA 1
ATOM 579 C C . GLN A 1 71 ? -37.872 14.018 37.951 1.00 50.91 71 GLN A C 1
ATOM 581 O O . GLN A 1 71 ? -38.823 13.302 38.282 1.00 50.91 71 GLN A O 1
ATOM 586 N N . ASP A 1 72 ? -37.444 15.055 38.674 1.00 52.47 72 ASP A N 1
ATOM 587 C CA . ASP A 1 72 ? -38.020 15.446 39.964 1.00 52.47 72 ASP A CA 1
ATOM 588 C C . ASP A 1 72 ? -39.456 15.981 39.792 1.00 52.47 72 ASP A C 1
ATOM 590 O O . ASP A 1 72 ? -40.360 15.625 40.556 1.00 52.47 72 ASP A O 1
ATOM 594 N N . ASP A 1 73 ? -39.706 16.753 38.729 1.00 56.34 73 ASP A N 1
ATOM 595 C CA . ASP A 1 73 ? -41.036 17.283 38.394 1.00 56.34 73 ASP A CA 1
ATOM 596 C C . ASP A 1 73 ? -42.036 16.182 37.988 1.00 56.34 73 ASP A C 1
ATOM 598 O O . ASP A 1 73 ? -43.239 16.269 38.264 1.00 56.34 73 ASP A O 1
ATOM 602 N N . GLU A 1 74 ? -41.563 15.111 37.345 1.00 59.12 74 GLU A N 1
ATOM 603 C CA . GLU A 1 74 ? -42.405 13.975 36.961 1.00 59.12 74 GLU A CA 1
ATOM 604 C C . GLU A 1 74 ? -42.770 13.080 38.146 1.00 59.12 74 GLU A C 1
ATOM 606 O O . GLU A 1 74 ? -43.918 12.642 38.246 1.00 59.12 74 GLU A O 1
ATOM 611 N N . GLU A 1 75 ? -41.839 12.829 39.068 1.00 63.81 75 GLU A N 1
ATOM 612 C CA . GLU A 1 75 ? -42.122 12.049 40.278 1.00 63.81 75 GLU A CA 1
ATOM 613 C C . GLU A 1 75 ? -43.164 12.748 41.171 1.00 63.81 75 GLU A C 1
ATOM 615 O O . GLU A 1 75 ? -44.079 12.100 41.693 1.00 63.81 75 GLU A O 1
ATOM 620 N N . LEU A 1 76 ? -43.094 14.080 41.271 1.00 65.44 76 LEU A N 1
ATOM 621 C CA . LEU A 1 76 ? -44.076 14.896 41.989 1.00 65.44 76 LEU A CA 1
ATOM 622 C C . LEU A 1 76 ? -45.476 14.821 41.356 1.00 65.44 76 LEU A C 1
ATOM 624 O O . LEU A 1 76 ? -46.463 14.643 42.075 1.00 65.44 76 LEU A O 1
ATOM 628 N N . PHE A 1 77 ? -45.574 14.876 40.024 1.00 69.94 77 PHE A N 1
ATOM 629 C CA . PHE A 1 77 ? -46.850 14.780 39.306 1.00 69.94 77 PHE A CA 1
ATOM 630 C C . PHE A 1 77 ? -47.535 13.414 39.487 1.00 69.94 77 PHE A C 1
ATOM 632 O O . PHE A 1 77 ? -48.745 13.342 39.724 1.00 69.94 77 PHE A O 1
ATOM 639 N N . LEU A 1 78 ? -46.773 12.315 39.425 1.00 65.62 78 LEU A N 1
ATOM 640 C CA . LEU A 1 78 ? -47.314 10.963 39.620 1.00 65.62 78 LEU A CA 1
ATOM 641 C C . LEU A 1 78 ? -47.803 10.739 41.059 1.00 65.62 78 LEU A C 1
ATOM 643 O O . LEU A 1 78 ? -48.800 10.044 41.281 1.00 65.62 78 LEU A O 1
ATOM 647 N N . LYS A 1 79 ? -47.130 11.347 42.038 1.00 71.56 79 LYS A N 1
ATOM 648 C CA . LYS A 1 79 ? -47.529 11.293 43.447 1.00 71.56 79 LYS A CA 1
ATOM 649 C C . LYS A 1 79 ? -48.828 12.058 43.697 1.00 71.56 79 LYS A C 1
ATOM 651 O O . LYS A 1 79 ? -49.739 11.530 44.331 1.00 71.56 79 LYS A O 1
ATOM 656 N N . GLU A 1 80 ? -48.965 13.242 43.103 1.00 72.81 80 GLU A N 1
ATOM 657 C CA . GLU A 1 80 ? -50.197 14.034 43.163 1.00 72.81 80 GLU A CA 1
ATOM 658 C C . GLU A 1 80 ? -51.392 13.291 42.530 1.00 72.81 80 GLU A C 1
ATOM 660 O O . GLU A 1 80 ? -52.518 13.356 43.030 1.00 72.81 80 GLU A O 1
ATOM 665 N N . GLN A 1 81 ? -51.160 12.530 41.454 1.00 69.00 81 GLN A N 1
ATOM 666 C CA . GLN A 1 81 ? -52.185 11.691 40.825 1.00 69.00 81 GLN A CA 1
ATOM 667 C C . GLN A 1 81 ? -52.623 10.523 41.729 1.00 69.00 81 GLN A C 1
ATOM 669 O O . GLN A 1 81 ? -53.820 10.241 41.834 1.00 69.00 81 GLN A O 1
ATOM 674 N N . GLN A 1 82 ? -51.682 9.869 42.421 1.00 68.88 82 GLN A N 1
ATOM 675 C CA . GLN A 1 82 ? -51.990 8.820 43.402 1.00 68.88 82 GLN A CA 1
ATOM 676 C C . GLN A 1 82 ? -52.766 9.357 44.610 1.00 68.88 82 GLN A C 1
ATOM 678 O O . GLN A 1 82 ? -53.677 8.682 45.098 1.00 68.88 82 GLN A O 1
ATOM 683 N N . ASP A 1 83 ? -52.449 10.564 45.075 1.00 74.25 83 ASP A N 1
ATOM 684 C CA . ASP A 1 83 ? -53.138 11.191 46.204 1.00 74.25 83 ASP A CA 1
ATOM 685 C C . ASP A 1 83 ? -54.575 11.594 45.850 1.00 74.25 83 ASP A C 1
ATOM 687 O O . ASP A 1 83 ? -55.488 11.315 46.630 1.00 74.25 83 ASP A O 1
ATOM 691 N N . LYS A 1 84 ? -54.813 12.098 44.630 1.00 77.88 84 LYS A N 1
ATOM 692 C CA . LYS A 1 84 ? -56.168 12.355 44.104 1.00 77.88 84 LYS A CA 1
ATOM 693 C C . LYS A 1 84 ? -57.017 11.082 44.037 1.00 77.88 84 LYS A C 1
ATOM 695 O O . LYS A 1 84 ? -58.149 11.079 44.517 1.00 77.88 84 LYS A O 1
ATOM 700 N N . LEU A 1 85 ? -56.457 9.979 43.532 1.00 69.06 85 LEU A N 1
ATOM 701 C CA . LEU A 1 85 ? -57.111 8.659 43.517 1.00 69.06 85 LEU A CA 1
ATOM 702 C C . LEU A 1 85 ? -57.448 8.161 44.938 1.00 69.06 85 LEU A C 1
ATOM 704 O O . LEU A 1 85 ? -58.505 7.567 45.170 1.00 69.06 85 LEU A O 1
ATOM 708 N N . ASN A 1 86 ? -56.569 8.414 45.914 1.00 74.25 86 ASN A N 1
ATOM 709 C CA . ASN A 1 86 ? -56.789 8.034 47.312 1.00 74.25 86 ASN A CA 1
ATOM 710 C C . ASN A 1 86 ? -57.863 8.906 47.991 1.00 74.25 86 ASN A C 1
ATOM 712 O O . ASN A 1 86 ? -58.665 8.389 48.775 1.00 74.25 86 ASN A O 1
ATOM 716 N N . GLU A 1 87 ? -57.903 10.209 47.707 1.00 77.81 87 GLU A N 1
ATOM 717 C CA . GLU A 1 87 ? -58.963 11.110 48.175 1.00 77.81 87 GLU A CA 1
ATOM 718 C C . GLU A 1 87 ? -60.314 10.745 47.566 1.00 77.81 87 GLU A C 1
ATOM 720 O O . GLU A 1 87 ? -61.303 10.626 48.291 1.00 77.81 87 GLU A O 1
ATOM 725 N N . GLU A 1 88 ? -60.362 10.455 46.269 1.00 74.50 88 GLU A N 1
ATOM 726 C CA . GLU A 1 88 ? -61.578 10.018 45.590 1.00 74.50 88 GLU A CA 1
ATOM 727 C C . GLU A 1 88 ? -62.116 8.710 46.199 1.00 74.50 88 GLU A C 1
ATOM 729 O O . GLU A 1 88 ? -63.294 8.635 46.565 1.00 74.50 88 GLU A O 1
ATOM 734 N N . LYS A 1 89 ? -61.232 7.741 46.488 1.00 71.62 89 LYS A N 1
ATOM 735 C CA . LYS A 1 89 ? -61.567 6.517 47.242 1.00 71.62 89 LYS A CA 1
ATOM 736 C C . LYS A 1 89 ? -62.169 6.827 48.622 1.00 71.62 89 LYS A C 1
ATOM 738 O O . LYS A 1 89 ? -63.157 6.205 49.016 1.00 71.62 89 LYS A O 1
ATOM 743 N N . ARG A 1 90 ? -61.624 7.803 49.360 1.00 73.06 90 ARG A N 1
ATOM 744 C CA . ARG A 1 90 ? -62.150 8.227 50.677 1.00 73.06 90 ARG A CA 1
ATOM 745 C C . ARG A 1 90 ? -63.516 8.904 50.565 1.00 73.06 90 ARG A C 1
ATOM 747 O O . ARG A 1 90 ? -64.406 8.619 51.366 1.00 73.06 90 ARG A O 1
ATOM 754 N N . THR A 1 91 ? -63.715 9.756 49.562 1.00 74.81 91 THR A N 1
ATOM 755 C CA . THR A 1 91 ? -65.005 10.435 49.357 1.00 74.81 91 THR A CA 1
ATOM 756 C C . THR A 1 91 ? -66.113 9.452 48.980 1.00 74.81 91 THR A C 1
ATOM 758 O O . THR A 1 91 ? -67.218 9.549 49.513 1.00 74.81 91 THR A O 1
ATOM 761 N N . ILE A 1 92 ? -65.824 8.455 48.137 1.00 68.25 92 ILE A N 1
ATOM 762 C CA . ILE A 1 92 ? -66.769 7.386 47.777 1.00 68.25 92 ILE A CA 1
ATOM 763 C C . ILE A 1 92 ? -67.103 6.527 49.003 1.00 68.25 92 ILE A C 1
ATOM 765 O O . ILE A 1 92 ? -68.261 6.157 49.199 1.00 68.25 92 ILE A O 1
ATOM 769 N N . MET A 1 93 ? -66.130 6.291 49.890 1.00 62.91 93 MET A N 1
ATOM 770 C CA . MET A 1 93 ? -66.357 5.562 51.139 1.00 62.91 93 MET A CA 1
ATOM 771 C C . MET A 1 93 ? -67.259 6.308 52.143 1.00 62.91 93 MET A C 1
ATOM 773 O O . MET A 1 93 ? -67.964 5.679 52.938 1.00 62.91 93 MET A O 1
ATOM 777 N N . HIS A 1 94 ? -67.286 7.640 52.116 1.00 66.25 94 HIS A N 1
ATOM 778 C CA . HIS A 1 94 ? -68.117 8.439 53.024 1.00 66.25 94 HIS A CA 1
ATOM 779 C C . HIS A 1 94 ? -69.490 8.829 52.454 1.00 66.25 94 HIS A C 1
ATOM 781 O O . HIS A 1 94 ? -70.376 9.211 53.222 1.00 66.25 94 HIS A O 1
ATOM 787 N N . LYS A 1 95 ? -69.721 8.675 51.144 1.00 71.12 95 LYS A N 1
ATOM 788 C CA . LYS A 1 95 ? -71.044 8.864 50.528 1.00 71.12 95 LYS A CA 1
ATOM 789 C C . LYS A 1 95 ? -71.989 7.724 50.947 1.00 71.12 95 LYS A C 1
ATOM 791 O O . LYS A 1 95 ? -71.788 6.570 50.577 1.00 71.12 95 LYS A O 1
ATOM 796 N N . LYS A 1 96 ? -73.023 8.056 51.733 1.00 57.97 96 LYS A N 1
ATOM 797 C CA . LYS A 1 96 ? -74.029 7.111 52.271 1.00 57.97 96 LYS A CA 1
ATOM 798 C C . LYS A 1 96 ? -75.245 6.864 51.352 1.00 57.97 96 LYS A C 1
ATOM 800 O O . LYS A 1 96 ? -76.056 6.010 51.672 1.00 57.97 96 LYS A O 1
ATOM 805 N N . ASN A 1 97 ? -75.353 7.572 50.220 1.00 58.88 97 ASN A N 1
ATOM 806 C CA . ASN A 1 97 ? -76.503 7.526 49.293 1.00 58.88 97 ASN A CA 1
ATOM 807 C C . ASN A 1 97 ? -76.253 6.707 48.003 1.00 58.88 97 ASN A C 1
ATOM 809 O O . ASN A 1 97 ? -76.919 6.942 47.001 1.00 58.88 97 ASN A O 1
ATOM 813 N N . ILE A 1 98 ? -75.275 5.795 47.984 1.00 59.97 98 ILE A N 1
ATOM 814 C CA . ILE A 1 98 ? -74.915 4.997 46.794 1.00 59.97 98 ILE A CA 1
ATOM 815 C C . ILE A 1 98 ? -75.254 3.530 47.072 1.00 59.97 98 ILE A C 1
ATOM 817 O O . ILE A 1 98 ? -74.961 3.046 48.166 1.00 59.97 98 ILE A O 1
ATOM 821 N N . ASN A 1 99 ? -75.846 2.830 46.098 1.00 69.62 99 ASN A N 1
ATOM 822 C CA . ASN A 1 99 ? -76.100 1.391 46.191 1.00 69.62 99 ASN A CA 1
ATOM 823 C C . ASN A 1 99 ? -74.792 0.625 46.448 1.00 69.62 99 ASN A C 1
ATOM 825 O O . ASN A 1 99 ? -73.763 0.899 45.829 1.00 69.62 99 ASN A O 1
ATOM 829 N N . GLU A 1 100 ? -74.842 -0.363 47.339 1.00 68.56 100 GLU A N 1
ATOM 830 C CA . GLU A 1 100 ? -73.665 -1.099 47.822 1.00 68.56 100 GLU A CA 1
ATOM 831 C C . GLU A 1 100 ? -72.885 -1.769 46.671 1.00 68.56 100 GLU A C 1
ATOM 833 O O . GLU A 1 100 ? -71.663 -1.641 46.596 1.00 68.56 100 GLU A O 1
ATOM 838 N N . ASN A 1 101 ? -73.602 -2.313 45.679 1.00 72.38 101 ASN A N 1
ATOM 839 C CA . ASN A 1 101 ? -73.023 -2.900 44.463 1.00 72.38 101 ASN A CA 1
ATOM 840 C C . ASN A 1 101 ? -72.326 -1.876 43.541 1.00 72.38 101 ASN A C 1
ATOM 842 O O . ASN A 1 101 ? -71.297 -2.178 42.939 1.00 72.38 101 ASN A O 1
ATOM 846 N N . GLU A 1 102 ? -72.863 -0.659 43.406 1.00 73.94 102 GLU A N 1
ATOM 847 C CA . GLU A 1 102 ? -72.271 0.390 42.553 1.00 73.94 102 GLU A CA 1
ATOM 848 C C . GLU A 1 102 ? -71.022 0.992 43.204 1.00 73.94 102 GLU A C 1
ATOM 850 O O . GLU A 1 102 ? -70.030 1.295 42.537 1.00 73.94 102 GLU A O 1
ATOM 855 N N . ARG A 1 103 ? -71.043 1.111 44.534 1.00 71.50 103 ARG A N 1
ATOM 856 C CA . ARG A 1 103 ? -69.899 1.541 45.337 1.00 71.50 103 ARG A CA 1
ATOM 857 C C . ARG A 1 103 ? -68.747 0.539 45.257 1.00 71.50 103 ARG A C 1
ATOM 859 O O . ARG A 1 103 ? -67.599 0.954 45.107 1.00 71.50 103 ARG A O 1
ATOM 866 N N . GLU A 1 104 ? -69.039 -0.757 45.319 1.00 76.31 104 GLU A N 1
ATOM 867 C CA . GLU A 1 104 ? -68.030 -1.813 45.192 1.00 76.31 104 GLU A CA 1
ATOM 868 C C . GLU A 1 104 ? -67.417 -1.861 43.781 1.00 76.31 104 GLU A C 1
ATOM 870 O O . GLU A 1 104 ? -66.196 -1.958 43.639 1.00 76.31 104 GLU A O 1
ATOM 875 N N . ALA A 1 105 ? -68.227 -1.680 42.732 1.00 81.44 105 ALA A N 1
ATOM 876 C CA . ALA A 1 105 ? -67.738 -1.588 41.356 1.00 81.44 105 ALA A CA 1
ATOM 877 C C . ALA A 1 105 ? -66.794 -0.387 41.138 1.00 81.44 105 ALA A C 1
ATOM 879 O O . ALA A 1 105 ? -65.732 -0.551 40.534 1.00 81.44 105 ALA A O 1
ATOM 880 N N . MET A 1 106 ? -67.126 0.796 41.676 1.00 75.44 106 MET A N 1
ATOM 881 C CA . MET A 1 106 ? -66.255 1.978 41.585 1.00 75.44 106 MET A CA 1
ATOM 882 C C . MET A 1 106 ? -64.954 1.816 42.384 1.00 75.44 106 MET A C 1
ATOM 884 O O . MET A 1 106 ? -63.888 2.213 41.917 1.00 75.44 106 MET A O 1
ATOM 888 N N . LEU A 1 107 ? -65.005 1.181 43.560 1.00 78.44 107 LEU A N 1
ATOM 889 C CA . LEU A 1 107 ? -63.803 0.874 44.344 1.00 78.44 107 LEU A CA 1
ATOM 890 C C . LEU A 1 107 ? -62.870 -0.092 43.609 1.00 78.44 107 LEU A C 1
ATOM 892 O O . LEU A 1 107 ? -61.654 0.103 43.626 1.00 78.44 107 LEU A O 1
ATOM 896 N N . LYS A 1 108 ? -63.437 -1.094 42.930 1.00 85.31 108 LYS A N 1
ATOM 897 C CA . LYS A 1 108 ? -62.679 -2.060 42.134 1.00 85.31 108 LYS A CA 1
ATOM 898 C C . LYS A 1 108 ? -62.010 -1.405 40.923 1.00 85.31 108 LYS A C 1
ATOM 900 O O . LYS A 1 108 ? -60.843 -1.676 40.666 1.00 85.31 108 LYS A O 1
ATOM 905 N N . GLN A 1 109 ? -62.703 -0.494 40.234 1.00 81.88 109 GLN A N 1
ATOM 906 C CA . GLN A 1 109 ? -62.126 0.273 39.121 1.00 81.88 109 GLN A CA 1
ATOM 907 C C . GLN A 1 109 ? -60.968 1.179 39.568 1.00 81.88 109 GLN A C 1
ATOM 909 O O . GLN A 1 109 ? -59.930 1.204 38.910 1.00 81.88 109 GLN A O 1
ATOM 914 N N . LEU A 1 110 ? -61.100 1.865 40.710 1.00 78.50 110 LEU A N 1
ATOM 915 C CA . LEU A 1 110 ? -60.023 2.691 41.276 1.00 78.50 110 LEU A CA 1
ATOM 916 C C . LEU A 1 110 ? -58.810 1.850 41.709 1.00 78.50 110 LEU A C 1
ATOM 918 O O . LEU A 1 110 ? -57.668 2.284 41.567 1.00 78.50 110 LEU A O 1
ATOM 922 N N . GLU A 1 111 ? -59.031 0.637 42.223 1.00 81.25 111 GLU A N 1
ATOM 923 C CA . GLU A 1 111 ? -57.949 -0.301 42.546 1.00 81.25 111 GLU A CA 1
ATOM 924 C C . GLU A 1 111 ? -57.242 -0.859 41.310 1.00 81.25 111 GLU A C 1
ATOM 926 O O . GLU A 1 111 ? -56.020 -1.002 41.327 1.00 81.25 111 GLU A O 1
ATOM 931 N N . GLU A 1 112 ? -57.980 -1.144 40.238 1.00 84.50 112 GLU A N 1
ATOM 932 C CA . GLU A 1 112 ? -57.419 -1.574 38.954 1.00 84.50 112 GLU A CA 1
ATOM 933 C C . GLU A 1 112 ? -56.543 -0.467 38.343 1.00 84.50 112 GLU A C 1
ATOM 935 O O . GLU A 1 112 ? -55.396 -0.717 37.979 1.00 84.50 112 GLU A O 1
ATOM 940 N N . GLN A 1 113 ? -57.033 0.779 38.332 1.00 77.75 113 GLN A N 1
ATOM 941 C CA . GLN A 1 113 ? -56.280 1.944 37.851 1.00 77.75 113 GLN A CA 1
ATOM 942 C C . GLN A 1 113 ? -55.025 2.212 38.686 1.00 77.75 113 GLN A C 1
ATOM 944 O O . GLN A 1 113 ? -53.961 2.485 38.134 1.00 77.75 113 GLN A O 1
ATOM 949 N N . LYS A 1 114 ? -55.112 2.082 40.016 1.00 78.06 114 LYS A N 1
ATOM 950 C CA . LYS A 1 114 ? -53.950 2.237 40.898 1.00 78.06 114 LYS A CA 1
ATOM 951 C C . LYS A 1 114 ? -52.880 1.174 40.633 1.00 78.06 114 LYS A C 1
ATOM 953 O O . LYS A 1 114 ? -51.699 1.510 40.605 1.00 78.06 114 LYS A O 1
ATOM 958 N N . LYS A 1 115 ? -53.283 -0.083 40.412 1.00 83.06 115 LYS A N 1
ATOM 959 C CA . LYS A 1 115 ? -52.361 -1.176 40.060 1.00 83.06 115 LYS A CA 1
ATOM 960 C C . LYS A 1 115 ? -51.694 -0.956 38.707 1.00 83.06 115 LYS A C 1
ATOM 962 O O . LYS A 1 115 ? -50.528 -1.301 38.554 1.00 83.06 115 LYS A O 1
ATOM 967 N N . GLU A 1 116 ? -52.409 -0.394 37.738 1.00 82.25 116 GLU A N 1
ATOM 968 C CA . GLU A 1 116 ? -51.839 -0.116 36.419 1.00 82.25 116 GLU A CA 1
ATOM 969 C C . GLU A 1 116 ? -50.788 1.002 36.477 1.00 82.25 116 GLU A C 1
ATOM 971 O O . GLU A 1 116 ? -49.685 0.829 35.962 1.00 82.25 116 GLU A O 1
ATOM 976 N N . ILE A 1 117 ? -51.069 2.082 37.218 1.00 78.00 117 ILE A N 1
ATOM 977 C CA . ILE A 1 117 ? -50.097 3.159 37.479 1.00 78.00 117 ILE A CA 1
ATOM 978 C C . ILE A 1 117 ? -48.857 2.617 38.209 1.00 78.00 117 ILE A C 1
ATOM 980 O O . ILE A 1 117 ? -47.733 3.004 37.899 1.00 78.00 117 ILE A O 1
ATOM 984 N N . GLU A 1 118 ? -49.033 1.704 39.167 1.00 82.00 118 GLU A N 1
ATOM 985 C CA . GLU A 1 118 ? -47.921 1.090 39.905 1.00 82.00 118 GLU A CA 1
ATOM 986 C C . GLU A 1 118 ? -47.037 0.206 39.006 1.00 82.00 118 GLU A C 1
ATOM 988 O O . GLU A 1 118 ? -45.810 0.285 39.086 1.00 82.00 118 GLU A O 1
ATOM 993 N N . ARG A 1 119 ? -47.630 -0.579 38.093 1.00 84.69 119 ARG A N 1
ATOM 994 C CA . ARG A 1 119 ? -46.871 -1.361 37.098 1.00 84.69 119 ARG A CA 1
ATOM 995 C C . ARG A 1 119 ? -46.070 -0.463 36.165 1.00 84.69 119 ARG A C 1
ATOM 997 O O . ARG A 1 119 ? -44.894 -0.733 35.922 1.00 84.69 119 ARG A O 1
ATOM 1004 N N . GLU A 1 120 ? -46.683 0.611 35.674 1.00 81.44 120 GLU A N 1
ATOM 1005 C CA . GLU A 1 120 ? -46.017 1.575 34.800 1.00 81.44 120 GLU A CA 1
ATOM 1006 C C . GLU A 1 120 ? -44.851 2.273 35.520 1.00 81.44 120 GLU A C 1
ATOM 1008 O O . GLU A 1 120 ? -43.753 2.380 34.966 1.00 81.44 120 GLU A O 1
ATOM 1013 N N . GLN A 1 121 ? -45.038 2.659 36.788 1.00 78.19 121 GLN A N 1
ATOM 1014 C CA . GLN A 1 121 ? -43.969 3.187 37.643 1.00 78.19 121 GLN A CA 1
ATOM 1015 C C . GLN A 1 121 ? -42.830 2.177 37.830 1.00 78.19 121 GLN A C 1
ATOM 1017 O O . GLN A 1 121 ? -41.656 2.552 37.770 1.00 78.19 121 GLN A O 1
ATOM 1022 N N . GLU A 1 122 ? -43.143 0.897 38.035 1.00 83.88 122 GLU A N 1
ATOM 1023 C CA . GLU A 1 122 ? -42.135 -0.145 38.221 1.00 83.88 122 GLU A CA 1
ATOM 1024 C C . GLU A 1 122 ? -41.320 -0.392 36.940 1.00 83.88 122 GLU A C 1
ATOM 1026 O O . GLU A 1 122 ? -40.091 -0.503 36.996 1.00 83.88 122 GLU A O 1
ATOM 1031 N N . GLU A 1 123 ? -41.969 -0.419 35.772 1.00 83.62 123 GLU A N 1
ATOM 1032 C CA . GLU A 1 123 ? -41.284 -0.481 34.475 1.00 83.62 123 GLU A CA 1
ATOM 1033 C C . GLU A 1 123 ? -40.383 0.736 34.247 1.00 83.62 123 GLU A C 1
ATOM 1035 O O . GLU A 1 123 ? -39.236 0.596 33.805 1.00 83.62 123 GLU A O 1
ATOM 1040 N N . ARG A 1 124 ? -40.877 1.931 34.592 1.00 81.88 124 ARG A N 1
ATOM 1041 C CA . ARG A 1 124 ? -40.132 3.185 34.462 1.00 81.88 124 ARG A CA 1
ATOM 1042 C C . ARG A 1 124 ? -38.896 3.196 35.359 1.00 81.88 124 ARG A C 1
ATOM 1044 O O . ARG A 1 124 ? -37.802 3.486 34.876 1.00 81.88 124 ARG A O 1
ATOM 1051 N N . ARG A 1 125 ? -39.033 2.774 36.622 1.00 83.56 125 ARG A N 1
ATOM 1052 C CA . ARG A 1 125 ? -37.910 2.632 37.566 1.00 83.56 125 ARG A CA 1
ATOM 1053 C C . ARG A 1 125 ? -36.894 1.595 37.106 1.00 83.56 125 ARG A C 1
ATOM 1055 O O . ARG A 1 125 ? -35.695 1.833 37.233 1.00 83.56 125 ARG A O 1
ATOM 1062 N N . LYS A 1 126 ? -37.334 0.461 36.548 1.00 86.81 126 LYS A N 1
ATOM 1063 C CA . LYS A 1 126 ? -36.428 -0.558 35.984 1.00 86.81 126 LYS A CA 1
ATOM 1064 C C . LYS A 1 126 ? -35.606 0.008 34.826 1.00 86.81 126 LYS A C 1
ATOM 1066 O O . LYS A 1 126 ? -34.396 -0.216 34.776 1.00 86.81 126 LYS A O 1
ATOM 1071 N N . MET A 1 127 ? -36.231 0.774 33.930 1.00 79.88 127 MET A N 1
ATOM 1072 C CA . MET A 1 127 ? -35.521 1.445 32.836 1.00 79.88 127 MET A CA 1
ATOM 1073 C C . MET A 1 127 ? -34.562 2.533 33.336 1.00 79.88 127 MET A C 1
ATOM 1075 O O . MET A 1 127 ? -33.408 2.551 32.911 1.00 79.88 127 MET A O 1
ATOM 1079 N N . GLN A 1 128 ? -34.981 3.379 34.281 1.00 79.75 128 GLN A N 1
ATOM 1080 C CA . GLN A 1 128 ? -34.115 4.393 34.896 1.00 79.75 128 GLN A CA 1
ATOM 1081 C C . GLN A 1 128 ? -32.911 3.761 35.602 1.00 79.75 128 GLN A C 1
ATOM 1083 O O . GLN A 1 128 ? -31.776 4.174 35.379 1.00 79.75 128 GLN A O 1
ATOM 1088 N N . HIS A 1 129 ? -33.128 2.695 36.377 1.00 85.62 129 HIS A N 1
ATOM 1089 C CA . HIS A 1 129 ? -32.045 1.940 37.003 1.00 85.62 129 HIS A CA 1
ATOM 1090 C C . HIS A 1 129 ? -31.084 1.372 35.953 1.00 85.62 129 HIS A C 1
ATOM 1092 O O . HIS A 1 129 ? -29.874 1.387 36.159 1.00 85.62 129 HIS A O 1
ATOM 1098 N N . LYS A 1 130 ? -31.583 0.892 34.806 1.00 83.38 130 LYS A N 1
ATOM 1099 C CA . LYS A 1 130 ? -30.725 0.374 33.733 1.00 83.38 130 LYS A CA 1
ATOM 1100 C C . LYS A 1 130 ? -29.874 1.464 33.085 1.00 83.38 130 LYS A C 1
ATOM 1102 O O . LYS A 1 130 ? -28.697 1.228 32.811 1.00 83.38 130 LYS A O 1
ATOM 1107 N N . ILE A 1 131 ? -30.444 2.648 32.874 1.00 82.06 131 ILE A N 1
ATOM 1108 C CA . ILE A 1 131 ? -29.711 3.821 32.386 1.00 82.06 131 ILE A CA 1
ATOM 1109 C C . ILE A 1 131 ? -28.637 4.215 33.393 1.00 82.06 131 ILE A C 1
ATOM 1111 O O . ILE A 1 131 ? -27.482 4.361 33.007 1.00 82.06 131 ILE A O 1
ATOM 1115 N N . LEU A 1 132 ? -28.982 4.292 34.677 1.00 81.31 132 LEU A N 1
ATOM 1116 C CA . LEU A 1 132 ? -28.057 4.657 35.745 1.00 81.31 132 LEU A CA 1
ATOM 1117 C C . LEU A 1 132 ? -26.960 3.599 35.937 1.00 81.31 132 LEU A C 1
ATOM 1119 O O . LEU A 1 132 ? -25.809 3.935 36.186 1.00 81.31 132 LEU A O 1
ATOM 1123 N N . GLU A 1 133 ? -27.258 2.317 35.735 1.00 82.75 133 GLU A N 1
ATOM 1124 C CA . GLU A 1 133 ? -26.270 1.234 35.720 1.00 82.75 133 GLU A CA 1
ATOM 1125 C C . GLU A 1 133 ? -25.294 1.367 34.533 1.00 82.75 133 GLU A C 1
ATOM 1127 O O . GLU A 1 133 ? -24.091 1.173 34.689 1.00 82.75 133 GLU A O 1
ATOM 1132 N N . MET A 1 134 ? -25.777 1.715 33.336 1.00 77.00 134 MET A N 1
ATOM 1133 C CA . MET A 1 134 ? -24.910 1.929 32.168 1.00 77.00 134 MET A CA 1
ATOM 1134 C C . MET A 1 134 ? -24.114 3.233 32.266 1.00 77.00 134 MET A C 1
ATOM 1136 O O . MET A 1 134 ? -22.937 3.259 31.914 1.00 77.00 134 MET A O 1
ATOM 1140 N N . GLN A 1 135 ? -24.723 4.293 32.793 1.00 75.06 135 GLN A N 1
ATOM 1141 C CA . GLN A 1 135 ? -24.069 5.568 33.059 1.00 75.06 135 GLN A CA 1
ATOM 1142 C C . GLN A 1 135 ? -23.059 5.447 34.190 1.00 75.06 135 GLN A C 1
ATOM 1144 O O . GLN A 1 135 ? -21.975 5.984 34.061 1.00 75.06 135 GLN A O 1
ATOM 1149 N N . SER A 1 136 ? -23.333 4.704 35.260 1.00 68.69 136 SER A N 1
ATOM 1150 C CA . SER A 1 136 ? -22.349 4.460 36.323 1.00 68.69 136 SER A CA 1
ATOM 1151 C C . SER A 1 136 ? -21.204 3.576 35.843 1.00 68.69 136 SER A C 1
ATOM 1153 O O . SER A 1 136 ? -20.062 3.839 36.192 1.00 68.69 136 SER A O 1
ATOM 1155 N N . LYS A 1 137 ? -21.447 2.616 34.945 1.00 71.88 137 LYS A N 1
ATOM 1156 C CA . LYS A 1 137 ? -20.366 1.905 34.238 1.00 71.88 137 LYS A CA 1
ATOM 1157 C C . LYS A 1 137 ? -19.508 2.831 33.362 1.00 71.88 137 LYS A C 1
ATOM 1159 O O . LYS A 1 137 ? -18.358 2.495 33.094 1.00 71.88 137 LYS A O 1
ATOM 1164 N N . LEU A 1 138 ? -20.040 3.988 32.957 1.00 65.19 138 LEU A N 1
ATOM 1165 C CA . LEU A 1 138 ? -19.358 5.005 32.149 1.00 65.19 138 LEU A CA 1
ATOM 1166 C C . LEU A 1 138 ? -18.738 6.155 32.983 1.00 65.19 138 LEU A C 1
ATOM 1168 O O . LEU A 1 138 ? -17.691 6.671 32.608 1.00 65.19 138 LEU A O 1
ATOM 1172 N N . ILE A 1 139 ? -19.364 6.543 34.102 1.00 58.81 139 ILE A N 1
ATOM 1173 C CA . ILE A 1 139 ? -19.104 7.759 34.906 1.00 58.81 139 ILE A CA 1
ATOM 1174 C C . ILE A 1 139 ? -18.611 7.407 36.321 1.00 58.81 139 ILE A C 1
ATOM 1176 O O . ILE A 1 139 ? -17.706 8.053 36.840 1.00 58.81 139 ILE A O 1
ATOM 1180 N N . THR A 1 140 ? -19.174 6.373 36.953 1.00 47.22 140 THR A N 1
ATOM 1181 C CA . THR A 1 140 ? -18.867 5.940 38.337 1.00 47.22 140 THR A CA 1
ATOM 1182 C C . THR A 1 140 ? -17.997 4.676 38.396 1.00 47.22 140 THR A C 1
ATOM 1184 O O . THR A 1 140 ? -17.714 4.153 39.473 1.00 47.22 140 THR A O 1
ATOM 1187 N N . GLY A 1 141 ? -17.492 4.210 37.253 1.00 45.56 141 GLY A N 1
ATOM 1188 C CA . GLY A 1 141 ? -16.356 3.300 37.150 1.00 45.56 141 GLY A CA 1
ATOM 1189 C C . GLY A 1 141 ? -15.066 4.054 37.459 1.00 45.56 141 GLY A C 1
ATOM 1190 O O . GLY A 1 141 ? -14.210 4.208 36.593 1.00 45.56 141 GLY A O 1
ATOM 1191 N N . GLY A 1 142 ? -14.943 4.560 38.688 1.00 48.22 142 GLY A N 1
ATOM 1192 C CA . GLY A 1 142 ? -13.846 5.396 39.188 1.00 48.22 142 GLY A CA 1
ATOM 1193 C C . GLY A 1 142 ? -12.476 4.710 39.290 1.00 48.22 142 GLY A C 1
ATOM 1194 O O . GLY A 1 142 ? -11.642 5.154 40.073 1.00 48.22 142 GLY A O 1
ATOM 1195 N N . LYS A 1 143 ? -12.238 3.635 38.529 1.00 51.56 143 LYS A N 1
ATOM 1196 C CA . LYS A 1 143 ? -10.934 3.011 38.273 1.00 51.56 143 LYS A CA 1
ATOM 1197 C C . LYS A 1 143 ? -11.056 2.024 37.104 1.00 51.56 143 LYS A C 1
ATOM 1199 O O . LYS A 1 143 ? -11.896 1.132 37.130 1.00 51.56 143 LYS A O 1
ATOM 1204 N N . ASP A 1 144 ? -10.157 2.171 36.129 1.00 52.62 144 ASP A N 1
ATOM 1205 C CA . ASP A 1 144 ? -9.599 1.056 35.353 1.00 52.62 144 ASP A CA 1
ATOM 1206 C C . ASP A 1 144 ? -10.357 0.513 34.122 1.00 52.62 144 ASP A C 1
ATOM 1208 O O . ASP A 1 144 ? -10.262 -0.669 33.812 1.00 52.62 144 ASP A O 1
ATOM 1212 N N . ILE A 1 145 ? -10.955 1.381 33.290 1.00 56.00 145 ILE A N 1
ATOM 1213 C CA . ILE A 1 145 ? -10.989 1.113 31.827 1.00 56.00 145 ILE A CA 1
ATOM 1214 C C . ILE A 1 145 ? -9.885 1.900 31.129 1.00 56.00 145 ILE A C 1
ATOM 1216 O O . ILE A 1 145 ? -9.063 1.309 30.440 1.00 56.00 145 ILE A O 1
ATOM 1220 N N . ILE A 1 146 ? -9.802 3.217 31.331 1.00 56.97 146 ILE A N 1
ATOM 1221 C CA . ILE A 1 146 ? -8.796 4.074 30.674 1.00 56.97 146 ILE A CA 1
ATOM 1222 C C . ILE A 1 146 ? -7.390 3.831 31.248 1.00 56.97 146 ILE A C 1
ATOM 1224 O O . ILE A 1 146 ? -6.412 3.812 30.508 1.00 56.97 146 ILE A O 1
ATOM 1228 N N . THR A 1 147 ? -7.286 3.602 32.553 1.00 57.41 147 THR A N 1
ATOM 1229 C CA . THR A 1 147 ? -6.026 3.366 33.271 1.00 57.41 147 THR A CA 1
ATOM 1230 C C . THR A 1 147 ? -5.529 1.933 33.096 1.00 57.41 147 THR A C 1
ATOM 1232 O O . THR A 1 147 ? -4.371 1.759 32.741 1.00 57.41 147 THR A O 1
ATOM 1235 N N . HIS A 1 148 ? -6.399 0.917 33.162 1.00 58.56 148 HIS A N 1
ATOM 1236 C CA . HIS A 1 148 ? -6.019 -0.465 32.835 1.00 58.56 148 HIS A CA 1
ATOM 1237 C C . HIS A 1 148 ? -5.617 -0.630 31.367 1.00 58.56 148 HIS A C 1
ATOM 1239 O O . HIS A 1 148 ? -4.664 -1.340 31.063 1.00 58.56 148 HIS A O 1
ATOM 1245 N N . THR A 1 149 ? -6.303 0.050 30.440 1.00 63.69 149 THR A N 1
ATOM 1246 C CA . THR A 1 149 ? -5.907 0.021 29.022 1.00 63.69 149 THR A CA 1
ATOM 1247 C C . THR A 1 149 ? -4.611 0.789 28.777 1.00 63.69 149 THR A C 1
ATOM 1249 O O . THR A 1 149 ? -3.772 0.297 28.032 1.00 63.69 149 THR A O 1
ATOM 1252 N N . SER A 1 150 ? -4.382 1.914 29.462 1.00 72.06 150 SER A N 1
ATOM 1253 C CA . SER A 1 150 ? -3.097 2.631 29.433 1.00 72.06 150 SER A CA 1
ATOM 1254 C C . SER A 1 150 ? -1.952 1.789 30.009 1.00 72.06 150 SER A C 1
ATOM 1256 O O . SER A 1 150 ? -0.880 1.712 29.415 1.00 72.06 150 SER A O 1
ATOM 1258 N N . GLU A 1 151 ? -2.171 1.087 31.122 1.00 77.06 151 GLU A N 1
ATOM 1259 C CA . GLU A 1 151 ? -1.185 0.181 31.718 1.00 77.06 151 GLU A CA 1
ATOM 1260 C C . GLU A 1 151 ? -0.899 -1.027 30.820 1.00 77.06 151 GLU A C 1
ATOM 1262 O O . GLU A 1 151 ? 0.262 -1.388 30.618 1.00 77.06 151 GLU A O 1
ATOM 1267 N N . GLN A 1 152 ? -1.929 -1.626 30.215 1.00 73.50 152 GLN A N 1
ATOM 1268 C CA . GLN A 1 152 ? -1.761 -2.694 29.228 1.00 73.50 152 GLN A CA 1
ATOM 1269 C C . GLN A 1 152 ? -1.018 -2.202 27.979 1.00 73.50 152 GLN A C 1
ATOM 1271 O O . GLN A 1 152 ? -0.138 -2.900 27.472 1.00 73.50 152 GLN A O 1
ATOM 1276 N N . GLU A 1 153 ? -1.317 -0.998 27.494 1.00 77.12 153 GLU A N 1
ATOM 1277 C CA . GLU A 1 153 ? -0.638 -0.387 26.353 1.00 77.12 153 GLU A CA 1
ATOM 1278 C C . GLU A 1 153 ? 0.829 -0.078 26.678 1.00 77.12 153 GLU A C 1
ATOM 1280 O O . GLU A 1 153 ? 1.725 -0.389 25.888 1.00 77.12 153 GLU A O 1
ATOM 1285 N N . GLN A 1 154 ? 1.109 0.449 27.870 1.00 84.06 154 GLN A N 1
ATOM 1286 C CA . GLN A 1 154 ? 2.468 0.653 28.362 1.00 84.06 154 GLN A CA 1
ATOM 1287 C C . GLN A 1 154 ? 3.219 -0.674 28.500 1.00 84.06 154 GLN A C 1
ATOM 1289 O O . GLN A 1 154 ? 4.362 -0.769 28.046 1.00 84.06 154 GLN A O 1
ATOM 1294 N N . ALA A 1 155 ? 2.583 -1.720 29.031 1.00 87.31 155 ALA A N 1
ATOM 1295 C CA . ALA A 1 155 ? 3.168 -3.055 29.124 1.00 87.31 155 ALA A CA 1
ATOM 1296 C C . ALA A 1 155 ? 3.455 -3.653 27.735 1.00 87.31 155 ALA A C 1
ATOM 1298 O O . ALA A 1 155 ? 4.525 -4.222 27.508 1.00 87.31 155 ALA A O 1
ATOM 1299 N N . LEU A 1 156 ? 2.552 -3.484 26.764 1.00 84.31 156 LEU A N 1
ATOM 1300 C CA . LEU A 1 156 ? 2.774 -3.895 25.374 1.00 84.31 156 LEU A CA 1
ATOM 1301 C C . LEU A 1 156 ? 3.902 -3.093 24.721 1.00 84.31 156 LEU A C 1
ATOM 1303 O O . LEU A 1 156 ? 4.724 -3.662 24.002 1.00 84.31 156 LEU A O 1
ATOM 1307 N N . ARG A 1 157 ? 3.996 -1.791 24.996 1.00 86.50 157 ARG A N 1
ATOM 1308 C CA . ARG A 1 157 ? 5.076 -0.927 24.508 1.00 86.50 157 ARG A CA 1
ATOM 1309 C C . ARG A 1 157 ? 6.428 -1.333 25.090 1.00 86.50 157 ARG A C 1
ATOM 1311 O O . ARG A 1 157 ? 7.410 -1.380 24.351 1.00 86.50 157 ARG A O 1
ATOM 1318 N N . GLN A 1 158 ? 6.479 -1.675 26.375 1.00 92.50 158 GLN A N 1
ATOM 1319 C CA . GLN A 1 158 ? 7.672 -2.223 27.021 1.00 92.50 158 GLN A CA 1
ATOM 1320 C C . GLN A 1 158 ? 8.058 -3.576 26.410 1.00 92.50 158 GLN A C 1
ATOM 1322 O O . GLN A 1 158 ? 9.208 -3.750 26.014 1.00 92.50 158 GLN A O 1
ATOM 1327 N N . LYS A 1 159 ? 7.103 -4.497 26.213 1.00 91.00 159 LYS A N 1
ATOM 1328 C CA . LYS A 1 159 ? 7.356 -5.779 25.528 1.00 91.00 159 LYS A CA 1
ATOM 1329 C C . LYS A 1 159 ? 7.878 -5.582 24.104 1.00 91.00 159 LYS A C 1
ATOM 1331 O O . LYS A 1 159 ? 8.847 -6.229 23.723 1.00 91.00 159 LYS A O 1
ATOM 1336 N N . ARG A 1 160 ? 7.300 -4.655 23.332 1.00 86.56 160 ARG A N 1
ATOM 1337 C CA . ARG A 1 160 ? 7.782 -4.305 21.982 1.00 86.56 160 ARG A CA 1
ATOM 1338 C C . ARG A 1 160 ? 9.216 -3.771 22.002 1.00 86.56 160 ARG A C 1
ATOM 1340 O O . ARG A 1 160 ? 10.000 -4.147 21.137 1.00 86.56 160 ARG A O 1
ATOM 1347 N N . ARG A 1 161 ? 9.577 -2.940 22.988 1.00 92.56 161 ARG A N 1
ATOM 1348 C CA . ARG A 1 161 ? 10.961 -2.462 23.168 1.00 92.56 161 ARG A CA 1
ATOM 1349 C C . ARG A 1 161 ? 11.924 -3.607 23.475 1.00 92.56 161 ARG A C 1
ATOM 1351 O O . ARG A 1 161 ? 12.951 -3.709 22.816 1.00 92.56 161 ARG A O 1
ATOM 1358 N N . LEU A 1 162 ? 11.562 -4.499 24.397 1.00 95.06 162 LEU A N 1
ATOM 1359 C CA . LEU A 1 162 ? 12.383 -5.664 24.741 1.00 95.06 162 LEU A CA 1
ATOM 1360 C C . LEU A 1 162 ? 12.583 -6.605 23.546 1.00 95.06 162 LEU A C 1
ATOM 1362 O O . LEU A 1 162 ? 13.692 -7.087 23.333 1.00 95.06 162 LEU A O 1
ATOM 1366 N N . ILE A 1 163 ? 11.537 -6.833 22.742 1.00 91.38 163 ILE A N 1
ATOM 1367 C CA . ILE A 1 163 ? 11.635 -7.623 21.505 1.00 91.38 163 ILE A CA 1
ATOM 1368 C C . ILE A 1 163 ? 12.581 -6.942 20.514 1.00 91.38 163 ILE A C 1
ATOM 1370 O O . ILE A 1 163 ? 13.474 -7.598 19.990 1.00 91.38 163 ILE A O 1
ATOM 1374 N N . ALA A 1 164 ? 12.446 -5.632 20.297 1.00 93.38 164 ALA A N 1
ATOM 1375 C CA . ALA A 1 164 ? 13.324 -4.899 19.387 1.00 93.38 164 ALA A CA 1
ATOM 1376 C C . ALA A 1 164 ? 14.796 -4.943 19.835 1.00 93.38 164 ALA A C 1
ATOM 1378 O O . ALA A 1 164 ? 15.692 -5.123 19.013 1.00 93.38 164 ALA A O 1
ATOM 1379 N N . GLU A 1 165 ? 15.069 -4.820 21.134 1.00 95.12 165 GLU A N 1
ATOM 1380 C CA . GLU A 1 165 ? 16.423 -4.972 21.676 1.00 95.12 165 GLU A CA 1
ATOM 1381 C C . GLU A 1 165 ? 16.956 -6.400 21.535 1.00 95.12 165 GLU A C 1
ATOM 1383 O O . GLU A 1 165 ? 18.126 -6.583 21.197 1.00 95.12 165 GLU A O 1
ATOM 1388 N N . ALA A 1 166 ? 16.114 -7.413 21.758 1.00 92.00 166 ALA A N 1
ATOM 1389 C CA . ALA A 1 166 ? 16.479 -8.809 21.540 1.00 92.00 166 ALA A CA 1
ATOM 1390 C C . ALA A 1 166 ? 16.779 -9.085 20.059 1.00 92.00 166 ALA A C 1
ATOM 1392 O O . ALA A 1 166 ? 17.764 -9.749 19.754 1.00 92.00 166 ALA A O 1
ATOM 1393 N N . GLU A 1 167 ? 15.994 -8.530 19.132 1.00 91.06 167 GLU A N 1
ATOM 1394 C CA . GLU A 1 167 ? 16.262 -8.612 17.694 1.00 91.06 167 GLU A CA 1
ATOM 1395 C C . GLU A 1 167 ? 17.573 -7.922 17.311 1.00 91.06 167 GLU A C 1
ATOM 1397 O O . GLU A 1 167 ? 18.326 -8.464 16.504 1.00 91.06 167 GLU A O 1
ATOM 1402 N N . ARG A 1 168 ? 17.883 -6.757 17.897 1.00 93.75 168 ARG A N 1
ATOM 1403 C CA . ARG A 1 168 ? 19.170 -6.076 17.677 1.00 93.75 168 ARG A CA 1
ATOM 1404 C C . ARG A 1 168 ? 20.339 -6.913 18.185 1.00 93.75 168 ARG A C 1
ATOM 1406 O O . ARG A 1 168 ? 21.249 -7.179 17.408 1.00 93.75 168 ARG A O 1
ATOM 1413 N N . ARG A 1 169 ? 20.268 -7.413 19.425 1.00 94.12 169 ARG A N 1
ATOM 1414 C CA . ARG A 1 169 ? 21.290 -8.311 19.990 1.00 94.12 169 ARG A CA 1
ATOM 1415 C C . ARG A 1 169 ? 21.451 -9.585 19.161 1.00 94.12 169 ARG A C 1
ATOM 1417 O O . ARG A 1 169 ? 22.573 -9.985 18.884 1.00 94.12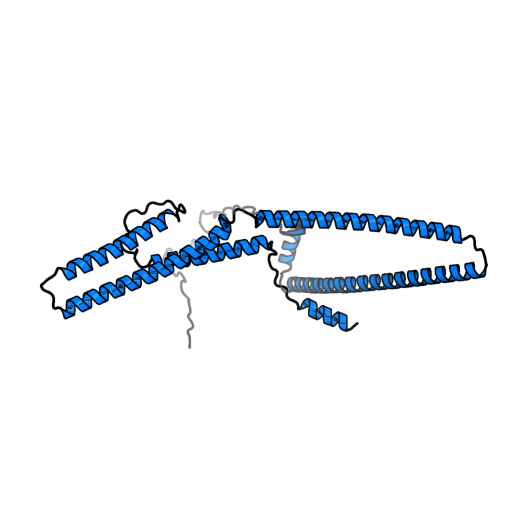 169 ARG A O 1
ATOM 1424 N N . ASN A 1 170 ? 20.355 -10.186 18.700 1.00 89.19 170 ASN A N 1
ATOM 1425 C CA . ASN A 1 170 ? 20.408 -11.350 17.815 1.00 89.19 170 ASN A CA 1
ATOM 1426 C C . ASN A 1 170 ? 21.088 -11.026 16.480 1.00 89.19 170 ASN A C 1
ATOM 1428 O O . ASN A 1 170 ? 21.888 -11.824 16.006 1.00 89.19 170 ASN A O 1
ATOM 1432 N N . ARG A 1 171 ? 20.816 -9.860 15.877 1.00 92.69 171 ARG A N 1
ATOM 1433 C CA . ARG A 1 171 ? 21.502 -9.427 14.647 1.00 92.69 171 ARG A CA 1
ATOM 1434 C C . ARG A 1 171 ? 22.993 -9.195 14.875 1.00 92.69 171 ARG A C 1
ATOM 1436 O O . ARG A 1 171 ? 23.788 -9.619 14.046 1.00 92.69 171 ARG A O 1
ATOM 1443 N N . GLU A 1 172 ? 23.371 -8.567 15.984 1.00 93.69 172 GLU A N 1
ATOM 1444 C CA . GLU A 1 172 ? 24.777 -8.347 16.348 1.00 93.69 172 GLU A CA 1
ATOM 1445 C C . GLU A 1 172 ? 25.512 -9.675 16.571 1.00 93.69 172 GLU A C 1
ATOM 1447 O O . GLU A 1 172 ? 26.588 -9.885 16.016 1.00 93.69 172 GLU A O 1
ATOM 1452 N N . VAL A 1 173 ? 24.907 -10.614 17.307 1.00 92.75 173 VAL A N 1
ATOM 1453 C CA . VAL A 1 173 ? 25.452 -11.969 17.493 1.00 92.75 173 VAL A CA 1
ATOM 1454 C C . VAL A 1 173 ? 25.571 -12.699 16.155 1.00 92.75 173 VAL A C 1
ATOM 1456 O O . VAL A 1 173 ? 26.592 -13.332 15.902 1.00 92.75 173 VAL A O 1
ATOM 1459 N N . GLN A 1 174 ? 24.572 -12.582 15.276 1.00 87.44 174 GLN A N 1
ATOM 1460 C CA . GLN A 1 174 ? 24.609 -13.193 13.948 1.00 87.44 174 GLN A CA 1
ATOM 1461 C C . GLN A 1 174 ? 25.764 -12.641 13.101 1.00 87.44 174 GLN A C 1
ATOM 1463 O O . GLN A 1 174 ? 26.480 -13.419 12.477 1.00 87.44 174 GLN A O 1
ATOM 1468 N N . GLN A 1 175 ? 25.981 -11.323 13.116 1.00 91.50 175 GLN A N 1
ATOM 1469 C CA . GLN A 1 175 ? 27.107 -10.688 12.423 1.00 91.50 175 GLN A CA 1
ATOM 1470 C C . GLN A 1 175 ? 28.454 -11.137 12.998 1.00 91.50 175 GLN A C 1
ATOM 1472 O O . GLN A 1 175 ? 29.367 -11.454 12.243 1.00 91.50 175 GLN A O 1
ATOM 1477 N N . GLN A 1 176 ? 28.576 -11.226 14.326 1.00 91.38 176 GLN A N 1
ATOM 1478 C CA . GLN A 1 176 ? 29.797 -11.727 14.963 1.00 91.38 176 GLN A CA 1
ATOM 1479 C C . GLN A 1 176 ? 30.064 -13.202 14.642 1.00 91.38 176 GLN A C 1
ATOM 1481 O O . GLN A 1 176 ? 31.219 -13.597 14.495 1.00 91.38 176 GLN A O 1
ATOM 1486 N N . LEU A 1 177 ? 29.022 -14.033 14.557 1.00 85.38 177 LEU A N 1
ATOM 1487 C CA . LEU A 1 177 ? 29.155 -15.427 14.135 1.00 85.38 177 LEU A CA 1
ATOM 1488 C C . LEU A 1 177 ? 29.609 -15.522 12.678 1.00 85.38 177 LEU A C 1
ATOM 1490 O O . LEU A 1 177 ? 30.487 -16.324 12.381 1.00 85.38 177 LEU A O 1
ATOM 1494 N N . GLU A 1 178 ? 29.062 -14.691 11.792 1.00 84.00 178 GLU A N 1
ATOM 1495 C CA . GLU A 1 178 ? 29.458 -14.643 10.383 1.00 84.00 178 GLU A CA 1
ATOM 1496 C C . GLU A 1 178 ? 30.921 -14.210 10.215 1.00 84.00 178 GLU A C 1
ATOM 1498 O O . GLU A 1 178 ? 31.670 -14.885 9.512 1.00 84.00 178 GLU A O 1
ATOM 1503 N N . GLN A 1 179 ? 31.360 -13.180 10.946 1.00 84.25 179 GLN A N 1
ATOM 1504 C CA . GLN A 1 179 ? 32.763 -12.748 10.978 1.00 84.25 179 GLN A CA 1
ATOM 1505 C C . GLN A 1 179 ? 33.689 -13.845 11.515 1.00 84.25 179 GLN A C 1
ATOM 1507 O O . GLN A 1 179 ? 34.678 -14.186 10.878 1.00 84.25 179 GLN A O 1
ATOM 1512 N N . ARG A 1 180 ? 33.340 -14.482 12.642 1.00 80.44 180 ARG A N 1
ATOM 1513 C CA . ARG A 1 180 ? 34.128 -15.605 13.183 1.00 80.44 180 ARG A CA 1
ATOM 1514 C C . ARG A 1 180 ? 34.167 -16.804 12.239 1.00 80.44 180 ARG A C 1
ATOM 1516 O O . ARG A 1 180 ? 35.164 -17.521 12.198 1.00 80.44 180 ARG A O 1
ATOM 1523 N N . GLU A 1 181 ? 33.089 -17.068 11.504 1.00 75.38 181 GLU A N 1
ATOM 1524 C CA . GLU A 1 181 ? 33.087 -18.095 10.465 1.00 75.38 181 GLU A CA 1
ATOM 1525 C C . GLU A 1 181 ? 33.990 -17.731 9.286 1.00 75.38 181 GLU A C 1
ATOM 1527 O O . GLU A 1 181 ? 34.618 -18.631 8.729 1.00 75.38 181 GLU A O 1
ATOM 1532 N N . GLU A 1 182 ? 34.044 -16.459 8.893 1.00 74.94 182 GLU A N 1
ATOM 1533 C CA . GLU A 1 182 ? 34.944 -15.953 7.857 1.00 74.94 182 GLU A CA 1
ATOM 1534 C C . GLU A 1 182 ? 36.409 -16.068 8.299 1.00 74.94 182 GLU A C 1
ATOM 1536 O O . GLU A 1 182 ? 37.199 -16.693 7.593 1.00 74.94 182 GLU A O 1
ATOM 1541 N N . ASP A 1 183 ? 36.741 -15.626 9.513 1.00 71.00 183 ASP A N 1
ATOM 1542 C CA . ASP A 1 183 ? 38.081 -15.751 10.105 1.00 71.00 183 ASP A CA 1
ATOM 1543 C C . ASP A 1 183 ? 38.510 -17.217 10.270 1.00 71.00 183 ASP A C 1
ATOM 1545 O O . ASP A 1 183 ? 39.650 -17.598 10.006 1.00 71.00 183 ASP A O 1
ATOM 1549 N N . ARG A 1 184 ? 37.585 -18.102 10.662 1.00 69.56 184 ARG A N 1
ATOM 1550 C CA . ARG A 1 184 ? 37.867 -19.543 10.714 1.00 69.56 184 ARG A CA 1
ATOM 1551 C C . ARG A 1 184 ? 38.091 -20.120 9.318 1.00 69.56 184 ARG A C 1
ATOM 1553 O O . ARG A 1 184 ? 38.901 -21.026 9.162 1.00 69.56 184 ARG A O 1
ATOM 1560 N N . ARG A 1 185 ? 37.380 -19.630 8.297 1.00 61.84 185 ARG A N 1
ATOM 1561 C CA . ARG A 1 185 ? 37.588 -20.064 6.908 1.00 61.84 185 ARG A CA 1
ATOM 1562 C C . ARG A 1 185 ? 38.943 -19.616 6.377 1.00 61.84 185 ARG A C 1
ATOM 1564 O O . ARG A 1 185 ? 39.555 -20.416 5.684 1.00 61.84 185 ARG A O 1
ATOM 1571 N N . THR A 1 186 ? 39.413 -18.414 6.710 1.00 61.44 186 THR A N 1
ATOM 1572 C CA . THR A 1 186 ? 40.753 -17.946 6.316 1.00 61.44 186 THR A CA 1
ATOM 1573 C C . THR A 1 186 ? 41.856 -18.705 7.059 1.00 61.44 186 THR A C 1
ATOM 1575 O O . THR A 1 186 ? 42.850 -19.082 6.448 1.00 61.44 186 THR A O 1
ATOM 1578 N N . MET A 1 187 ? 41.667 -19.054 8.339 1.00 57.16 187 MET A N 1
ATOM 1579 C CA . MET A 1 187 ? 42.593 -19.953 9.052 1.00 57.16 187 MET A CA 1
ATOM 1580 C C . MET A 1 187 ? 42.605 -21.375 8.460 1.00 57.16 187 MET A C 1
ATOM 1582 O O . MET A 1 187 ? 43.674 -21.960 8.280 1.00 57.16 187 MET A O 1
ATOM 1586 N N . ASN A 1 188 ? 41.440 -21.905 8.073 1.00 58.88 188 ASN A N 1
ATOM 1587 C CA . ASN A 1 188 ? 41.306 -23.201 7.396 1.00 58.88 188 ASN A CA 1
ATOM 1588 C C . ASN A 1 188 ? 41.852 -23.217 5.952 1.00 58.88 188 ASN A C 1
ATOM 1590 O O . ASN A 1 188 ? 41.924 -24.284 5.350 1.00 58.88 188 ASN A O 1
ATOM 1594 N N . GLU A 1 189 ? 42.256 -22.080 5.377 1.00 59.28 189 GLU A N 1
ATOM 1595 C CA . GLU A 1 189 ? 42.971 -22.060 4.089 1.00 59.28 189 GLU A CA 1
ATOM 1596 C C . GLU A 1 189 ? 44.425 -22.548 4.218 1.00 59.28 189 GLU A C 1
ATOM 1598 O O . GLU A 1 189 ? 45.081 -22.809 3.208 1.00 59.28 189 GLU A O 1
ATOM 1603 N N . THR A 1 190 ? 44.909 -22.781 5.445 1.00 66.44 190 THR A N 1
ATOM 1604 C CA . THR A 1 190 ? 46.088 -23.619 5.704 1.00 66.44 190 THR A CA 1
ATOM 1605 C C . THR A 1 190 ? 45.691 -25.099 5.770 1.00 66.44 190 THR A C 1
ATOM 1607 O O . THR A 1 190 ? 45.503 -25.684 6.833 1.00 66.44 190 THR A O 1
ATOM 1610 N N . TYR A 1 191 ? 45.517 -25.719 4.601 1.00 73.06 191 TYR A N 1
ATOM 1611 C CA . TYR A 1 191 ? 45.093 -27.117 4.500 1.00 73.06 191 TYR A CA 1
ATOM 1612 C C . TYR A 1 191 ? 46.146 -28.081 5.055 1.00 73.06 191 TYR A C 1
ATOM 1614 O O . TYR A 1 191 ? 47.302 -28.068 4.632 1.00 73.06 191 TYR A O 1
ATOM 1622 N N . THR A 1 192 ? 45.734 -28.977 5.956 1.00 73.75 192 THR A N 1
ATOM 1623 C CA . THR A 1 192 ? 46.625 -30.018 6.499 1.00 73.75 192 THR A CA 1
ATOM 1624 C C . THR A 1 192 ? 46.752 -31.225 5.559 1.00 73.75 192 THR A C 1
ATOM 1626 O O . THR A 1 192 ? 47.710 -31.995 5.647 1.00 73.75 192 THR A O 1
ATOM 1629 N N . SER A 1 193 ? 45.814 -31.379 4.612 1.00 82.06 193 SER A N 1
ATOM 1630 C CA . SER A 1 193 ? 45.809 -32.437 3.598 1.00 82.06 193 SER A CA 1
ATOM 1631 C C . SER A 1 193 ? 45.120 -32.005 2.299 1.00 82.06 193 SER A C 1
ATOM 1633 O O . SER A 1 193 ? 44.070 -31.368 2.318 1.00 82.06 193 SER A O 1
ATOM 1635 N N . ILE A 1 194 ? 45.634 -32.464 1.151 1.00 81.88 194 ILE A N 1
ATOM 1636 C CA . ILE A 1 194 ? 45.040 -32.223 -0.181 1.00 81.88 194 ILE A CA 1
ATOM 1637 C C . ILE A 1 194 ? 43.586 -32.733 -0.257 1.00 81.88 194 ILE A C 1
ATOM 1639 O O . ILE A 1 194 ? 42.753 -32.157 -0.953 1.00 81.88 194 ILE A O 1
ATOM 1643 N N . LYS A 1 195 ? 43.245 -33.811 0.466 1.00 83.44 195 LYS A N 1
ATOM 1644 C CA . LYS A 1 195 ? 41.867 -34.337 0.496 1.00 83.44 195 LYS A CA 1
ATOM 1645 C C . LYS A 1 195 ? 40.890 -33.359 1.156 1.00 83.44 195 LYS A C 1
ATOM 1647 O O . LYS A 1 195 ? 39.777 -33.204 0.665 1.00 83.44 195 LYS A O 1
ATOM 1652 N N . GLU A 1 196 ? 41.319 -32.701 2.229 1.00 83.56 196 GLU A N 1
ATOM 1653 C CA . GLU A 1 196 ? 40.541 -31.677 2.936 1.00 83.56 196 GLU A CA 1
ATOM 1654 C C . GLU A 1 196 ? 40.340 -30.444 2.044 1.00 83.56 196 GLU A C 1
ATOM 1656 O O . GLU A 1 196 ? 39.218 -29.970 1.883 1.00 83.56 196 GLU A O 1
ATOM 1661 N N . GLU A 1 197 ? 41.391 -30.018 1.337 1.00 84.62 197 GLU A N 1
ATOM 1662 C CA . GLU A 1 197 ? 41.318 -28.929 0.357 1.00 84.62 197 GLU A CA 1
ATOM 1663 C C . GLU A 1 197 ? 40.312 -29.206 -0.770 1.00 84.62 197 GLU A C 1
ATOM 1665 O O . GLU A 1 197 ? 39.555 -28.320 -1.178 1.00 84.62 197 GLU A O 1
ATOM 1670 N N . VAL A 1 198 ? 40.281 -30.436 -1.289 1.00 88.44 198 VAL A N 1
ATOM 1671 C CA . VAL A 1 198 ? 39.342 -30.823 -2.351 1.00 88.44 198 VAL A CA 1
ATOM 1672 C C . VAL A 1 198 ? 37.899 -30.801 -1.851 1.00 88.44 198 VAL A C 1
ATOM 1674 O O . VAL A 1 198 ? 37.028 -30.302 -2.566 1.00 88.44 198 VAL A O 1
ATOM 1677 N N . GLU A 1 199 ? 37.627 -31.304 -0.647 1.00 86.88 199 GLU A N 1
ATOM 1678 C CA . GLU A 1 199 ? 36.281 -31.276 -0.061 1.00 86.88 199 GLU A CA 1
ATOM 1679 C C . GLU A 1 199 ? 35.829 -29.839 0.246 1.00 86.88 199 GLU A C 1
ATOM 1681 O O . GLU A 1 199 ? 34.719 -29.442 -0.121 1.00 86.88 199 GLU A O 1
ATOM 1686 N N . ASP A 1 200 ? 36.710 -28.993 0.776 1.00 84.88 200 ASP A N 1
ATOM 1687 C CA . ASP A 1 200 ? 36.413 -27.578 1.000 1.00 84.88 200 ASP A CA 1
ATOM 1688 C C . ASP A 1 200 ? 36.159 -26.824 -0.308 1.00 84.88 200 ASP A C 1
ATOM 1690 O O . ASP A 1 200 ? 35.191 -26.064 -0.424 1.00 84.88 200 ASP A O 1
ATOM 1694 N N . LYS A 1 201 ? 36.958 -27.072 -1.350 1.00 86.94 201 LYS A N 1
ATOM 1695 C CA . LYS A 1 201 ? 36.707 -26.504 -2.681 1.00 86.94 201 LYS A CA 1
ATOM 1696 C C . LYS A 1 201 ? 35.409 -27.034 -3.295 1.00 86.94 201 LYS A C 1
ATOM 1698 O O . LYS A 1 201 ? 34.687 -26.256 -3.923 1.00 86.94 201 LYS A O 1
ATOM 1703 N N . ARG A 1 202 ? 35.055 -28.311 -3.094 1.00 90.81 202 ARG A N 1
ATOM 1704 C CA . ARG A 1 202 ? 33.768 -28.889 -3.533 1.00 90.81 202 ARG A CA 1
ATOM 1705 C C . ARG A 1 202 ? 32.589 -28.213 -2.844 1.00 90.81 202 ARG A C 1
ATOM 1707 O O . ARG A 1 202 ? 31.652 -27.802 -3.527 1.00 90.81 202 ARG A O 1
ATOM 1714 N N . THR A 1 203 ? 32.649 -28.011 -1.529 1.00 88.88 203 THR A N 1
ATOM 1715 C CA . THR A 1 203 ? 31.575 -27.320 -0.802 1.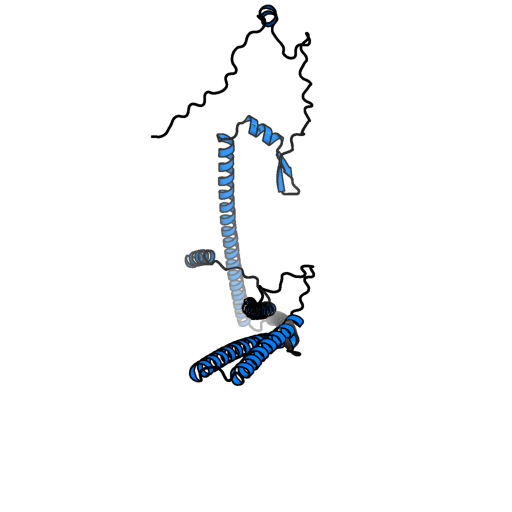00 88.88 203 THR A CA 1
ATOM 1716 C C . THR A 1 203 ? 31.484 -25.840 -1.182 1.00 88.88 203 THR A C 1
ATOM 1718 O O . THR A 1 203 ? 30.374 -25.334 -1.371 1.00 88.88 203 THR A O 1
ATOM 1721 N N . LYS A 1 204 ? 32.619 -25.143 -1.366 1.00 89.44 204 LYS A N 1
ATOM 1722 C CA . LYS A 1 204 ? 32.667 -23.767 -1.902 1.00 89.44 204 LYS A CA 1
ATOM 1723 C C . LYS A 1 204 ? 32.009 -23.710 -3.290 1.00 89.44 204 LYS A C 1
ATOM 1725 O O . LYS A 1 204 ? 31.125 -22.881 -3.510 1.00 89.44 204 LYS A O 1
ATOM 1730 N N . ARG A 1 205 ? 32.345 -24.636 -4.196 1.00 92.38 205 ARG A N 1
ATOM 1731 C CA . ARG A 1 205 ? 31.722 -24.762 -5.526 1.00 92.38 205 ARG A CA 1
ATOM 1732 C C . ARG A 1 205 ? 30.212 -24.988 -5.436 1.00 92.38 205 ARG A C 1
ATOM 1734 O O . ARG A 1 205 ? 29.456 -24.322 -6.139 1.00 92.38 205 ARG A O 1
ATOM 1741 N N . ASP A 1 206 ? 29.753 -25.881 -4.566 1.00 93.94 206 ASP A N 1
ATOM 1742 C CA . ASP A 1 206 ? 28.324 -26.179 -4.415 1.00 93.94 206 ASP A CA 1
ATOM 1743 C C . ASP A 1 206 ? 27.547 -24.988 -3.841 1.00 93.94 206 ASP A C 1
ATOM 1745 O O . ASP A 1 206 ? 26.430 -24.701 -4.281 1.00 93.94 206 ASP A O 1
ATOM 1749 N N . LYS A 1 207 ? 28.143 -24.244 -2.900 1.00 91.81 207 LYS A N 1
ATOM 1750 C CA . LYS A 1 207 ? 27.588 -22.981 -2.388 1.00 91.81 207 LYS A CA 1
ATOM 1751 C C . LYS A 1 207 ? 27.470 -21.940 -3.502 1.00 91.81 207 LYS A C 1
ATOM 1753 O O . LYS A 1 207 ? 26.400 -21.350 -3.660 1.00 91.81 207 LYS A O 1
ATOM 1758 N N . LEU A 1 208 ? 28.524 -21.753 -4.299 1.00 93.06 208 LEU A N 1
ATOM 1759 C CA . LEU A 1 208 ? 28.516 -20.834 -5.441 1.00 93.06 208 LEU A CA 1
ATOM 1760 C C . LEU A 1 208 ? 27.483 -21.249 -6.494 1.00 93.06 208 LEU A C 1
ATOM 1762 O O . LEU A 1 208 ? 26.717 -20.407 -6.947 1.00 93.06 208 LEU A O 1
ATOM 1766 N N . SER A 1 209 ? 27.373 -22.542 -6.811 1.00 95.56 209 SER A N 1
ATOM 1767 C CA . SER A 1 209 ? 26.361 -23.065 -7.738 1.00 95.56 209 SER A CA 1
ATOM 1768 C C . SER A 1 209 ? 24.934 -22.810 -7.241 1.00 95.56 209 SER A C 1
ATOM 1770 O O . SER A 1 209 ? 24.079 -22.363 -8.004 1.00 95.56 209 SER A O 1
ATOM 1772 N N . LYS A 1 210 ? 24.664 -23.026 -5.946 1.00 95.19 210 LYS A N 1
ATOM 1773 C CA . LYS A 1 210 ? 23.363 -22.695 -5.338 1.00 95.19 210 LYS A CA 1
ATOM 1774 C C . LYS A 1 210 ? 23.082 -21.192 -5.381 1.00 95.19 210 LYS A C 1
ATOM 1776 O O . LYS A 1 210 ? 21.950 -20.802 -5.653 1.00 95.19 210 LYS A O 1
ATOM 1781 N N . SER A 1 211 ? 24.086 -20.356 -5.110 1.00 94.69 211 SER A N 1
ATOM 1782 C CA . SER A 1 211 ? 23.958 -18.896 -5.188 1.00 94.69 211 SER A CA 1
ATOM 1783 C C . SER A 1 211 ? 23.653 -18.436 -6.616 1.00 94.69 211 SER A C 1
ATOM 1785 O O . SER A 1 211 ? 22.714 -17.673 -6.831 1.00 94.69 211 SER A O 1
ATOM 1787 N N . LEU A 1 212 ? 24.365 -18.987 -7.600 1.00 96.12 212 LEU A N 1
ATOM 1788 C CA . LEU A 1 212 ? 24.157 -18.718 -9.019 1.00 96.12 212 LEU A CA 1
ATOM 1789 C C . LEU A 1 212 ? 22.731 -19.086 -9.444 1.00 96.12 212 LEU A C 1
ATOM 1791 O O . LEU A 1 212 ? 22.027 -18.232 -9.972 1.00 96.12 212 LEU A O 1
ATOM 1795 N N . LYS A 1 213 ? 22.246 -20.285 -9.094 1.00 96.81 213 LYS A N 1
ATOM 1796 C CA . LYS A 1 213 ? 20.853 -20.697 -9.360 1.00 96.81 213 LYS A CA 1
ATOM 1797 C C . LYS A 1 213 ? 19.823 -19.748 -8.738 1.00 96.81 213 LYS A C 1
ATOM 1799 O O . LYS A 1 213 ? 18.801 -19.454 -9.350 1.00 96.81 213 LYS A O 1
ATOM 1804 N N . LYS A 1 214 ? 20.078 -19.240 -7.524 1.00 95.31 214 LYS A N 1
ATOM 1805 C CA . LYS A 1 214 ? 19.206 -18.237 -6.883 1.00 95.31 214 LYS A CA 1
ATOM 1806 C C . LYS A 1 214 ? 19.200 -16.914 -7.650 1.00 95.31 214 LYS A C 1
ATOM 1808 O O . LYS A 1 214 ? 18.148 -16.294 -7.767 1.00 95.31 214 LYS A O 1
ATOM 1813 N N . LEU A 1 215 ? 20.354 -16.460 -8.137 1.00 95.50 215 LEU A N 1
ATOM 1814 C CA . LEU A 1 215 ? 20.449 -15.238 -8.939 1.00 95.50 215 LEU A CA 1
ATOM 1815 C C . LEU A 1 215 ? 19.773 -15.401 -10.304 1.00 95.50 215 LEU A C 1
ATOM 1817 O O . LEU A 1 215 ? 19.085 -14.485 -10.744 1.00 95.50 215 LEU A O 1
ATOM 1821 N N . GLU A 1 216 ? 19.903 -16.566 -10.938 1.00 95.88 216 GLU A N 1
ATOM 1822 C CA . GLU A 1 216 ? 19.197 -16.891 -12.181 1.00 95.88 216 GLU A CA 1
ATOM 1823 C C . GLU A 1 216 ? 17.678 -16.865 -11.997 1.00 95.88 216 GLU A C 1
ATOM 1825 O O . GLU A 1 216 ? 16.987 -16.229 -12.791 1.00 95.88 216 GLU A O 1
ATOM 1830 N N . ALA A 1 217 ? 17.163 -17.464 -10.918 1.00 95.94 217 ALA A N 1
ATOM 1831 C CA . ALA A 1 217 ? 15.741 -17.398 -10.581 1.00 95.94 217 ALA A CA 1
ATOM 1832 C C . ALA A 1 217 ? 15.281 -15.945 -10.363 1.00 95.94 217 ALA A C 1
ATOM 1834 O O . ALA A 1 217 ? 14.320 -15.503 -10.982 1.00 95.94 217 ALA A O 1
ATOM 1835 N N . LYS A 1 218 ? 16.030 -15.148 -9.583 1.00 95.94 218 LYS A N 1
ATOM 1836 C CA . LYS A 1 218 ? 15.727 -13.717 -9.393 1.00 95.94 218 LYS A CA 1
ATOM 1837 C C . LYS A 1 218 ? 15.717 -12.940 -10.709 1.00 95.94 218 LYS A C 1
ATOM 1839 O O . LYS A 1 218 ? 14.874 -12.068 -10.899 1.00 95.94 218 LYS A O 1
ATOM 1844 N N . LYS A 1 219 ? 16.654 -13.230 -11.617 1.00 96.69 219 LYS A N 1
ATOM 1845 C CA . LYS A 1 219 ? 16.694 -12.616 -12.949 1.00 96.69 219 LYS A CA 1
ATOM 1846 C C . LYS A 1 219 ? 15.431 -12.961 -13.739 1.00 96.69 219 LYS A C 1
ATOM 1848 O O . LYS A 1 219 ? 14.854 -12.067 -14.350 1.00 96.69 219 LYS A O 1
ATOM 1853 N N . GLN A 1 220 ? 15.003 -14.223 -13.722 1.00 96.69 220 GLN A N 1
ATOM 1854 C CA . GLN A 1 220 ? 13.769 -14.653 -14.385 1.00 96.69 220 GLN A CA 1
ATOM 1855 C C . GLN A 1 220 ? 12.538 -13.958 -13.794 1.00 96.69 220 GLN A C 1
ATOM 1857 O O . GLN A 1 220 ? 11.758 -13.390 -14.555 1.00 96.69 220 GLN A O 1
ATOM 1862 N N . ASP A 1 221 ? 12.428 -13.887 -12.466 1.00 97.00 221 ASP A N 1
ATOM 1863 C CA . ASP A 1 221 ? 11.330 -13.190 -11.784 1.00 97.00 221 ASP A CA 1
ATOM 1864 C C . ASP A 1 221 ? 11.261 -11.705 -12.177 1.00 97.00 221 ASP A C 1
ATOM 1866 O O . ASP A 1 221 ? 10.184 -11.151 -12.393 1.00 97.00 221 ASP A O 1
ATOM 1870 N N . ILE A 1 222 ? 12.416 -11.034 -12.273 1.00 95.75 222 ILE A N 1
ATOM 1871 C CA . ILE A 1 222 ? 12.499 -9.631 -12.704 1.00 95.75 222 ILE A CA 1
ATOM 1872 C C . ILE A 1 222 ? 12.026 -9.486 -14.155 1.00 95.75 222 ILE A C 1
ATOM 1874 O O . ILE A 1 222 ? 11.237 -8.590 -14.453 1.00 95.75 222 ILE A O 1
ATOM 1878 N N . ILE A 1 223 ? 12.466 -10.371 -15.053 1.00 96.75 223 ILE A N 1
ATOM 1879 C CA . ILE A 1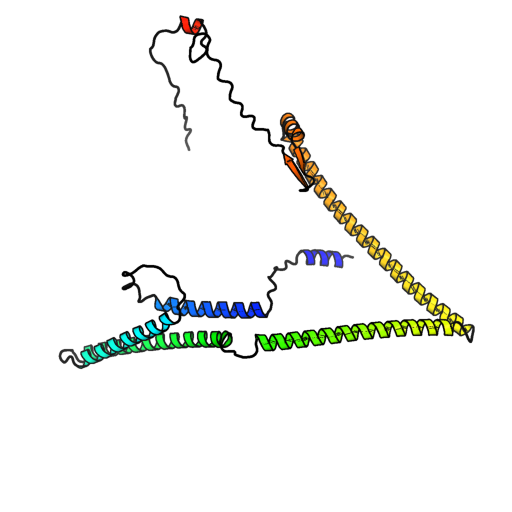 223 ? 12.051 -10.356 -16.462 1.00 96.75 223 ILE A CA 1
ATOM 1880 C C . ILE A 1 223 ? 10.535 -10.551 -16.585 1.00 96.75 223 ILE A C 1
ATOM 1882 O O . ILE A 1 223 ? 9.891 -9.822 -17.339 1.00 96.75 223 ILE A O 1
ATOM 1886 N N . GLU A 1 224 ? 9.951 -11.488 -15.837 1.00 96.94 224 GLU A N 1
ATOM 1887 C CA . GLU A 1 224 ? 8.507 -11.739 -15.856 1.00 96.94 224 GLU A CA 1
ATOM 1888 C C . GLU A 1 224 ? 7.712 -10.531 -15.343 1.00 96.94 224 GLU A C 1
ATOM 1890 O O . GLU A 1 224 ? 6.737 -10.122 -15.974 1.00 96.94 224 GLU A O 1
ATOM 1895 N N . LYS A 1 225 ? 8.179 -9.879 -14.269 1.00 96.06 225 LYS A N 1
ATOM 1896 C CA . LYS A 1 225 ? 7.574 -8.633 -13.770 1.00 96.06 225 LYS A CA 1
ATOM 1897 C C . LYS A 1 225 ? 7.629 -7.510 -14.799 1.00 96.06 225 LYS A C 1
ATOM 1899 O O . LYS A 1 225 ? 6.619 -6.850 -15.026 1.00 96.06 225 LYS A O 1
ATOM 1904 N N . HIS A 1 226 ? 8.780 -7.307 -15.443 1.00 96.00 226 HIS A N 1
ATOM 1905 C CA . HIS A 1 226 ? 8.904 -6.305 -16.504 1.00 96.00 226 HIS A CA 1
ATOM 1906 C C . HIS A 1 226 ? 7.990 -6.610 -17.687 1.00 96.00 226 HIS A C 1
ATOM 1908 O O . HIS A 1 226 ? 7.388 -5.692 -18.240 1.00 96.00 226 HIS A O 1
ATOM 1914 N N . ARG A 1 227 ? 7.860 -7.885 -18.064 1.00 96.19 227 ARG A N 1
ATOM 1915 C CA . ARG A 1 227 ? 6.949 -8.305 -19.127 1.00 96.19 227 ARG A CA 1
ATOM 1916 C C . ARG A 1 227 ? 5.493 -8.005 -18.768 1.00 96.19 227 ARG A C 1
ATOM 1918 O O . ARG A 1 227 ? 4.818 -7.374 -19.570 1.00 96.19 227 ARG A O 1
ATOM 1925 N N . SER A 1 228 ? 5.037 -8.393 -17.576 1.00 95.44 228 SER A N 1
ATOM 1926 C CA . SER A 1 228 ? 3.664 -8.127 -17.119 1.00 95.44 228 SER A CA 1
ATOM 1927 C C . SER A 1 228 ? 3.365 -6.628 -17.072 1.00 95.44 228 SER A C 1
ATOM 1929 O O . SER A 1 228 ? 2.365 -6.185 -17.623 1.00 95.44 228 SER A O 1
ATOM 1931 N N . ALA A 1 229 ? 4.264 -5.829 -16.487 1.00 95.75 229 ALA A N 1
ATOM 1932 C CA . ALA A 1 229 ? 4.096 -4.377 -16.412 1.00 95.75 229 ALA A CA 1
ATOM 1933 C C . ALA A 1 229 ? 4.047 -3.730 -17.805 1.00 95.75 229 ALA A C 1
ATOM 1935 O O . ALA A 1 229 ? 3.260 -2.822 -18.055 1.00 95.75 229 ALA A O 1
ATOM 1936 N N . ARG A 1 230 ? 4.867 -4.220 -18.742 1.00 97.25 230 ARG A N 1
ATOM 1937 C CA . ARG A 1 230 ? 4.827 -3.766 -20.132 1.00 97.25 230 ARG A CA 1
ATOM 1938 C C . ARG A 1 230 ? 3.503 -4.125 -20.806 1.00 97.25 230 ARG A C 1
ATOM 1940 O O . ARG A 1 230 ? 2.945 -3.280 -21.493 1.00 97.25 230 ARG A O 1
ATOM 1947 N N . GLU A 1 231 ? 3.002 -5.344 -20.618 1.00 95.69 231 GLU A N 1
ATOM 1948 C CA . GLU A 1 231 ? 1.711 -5.774 -21.171 1.00 95.69 231 GLU A CA 1
ATOM 1949 C C . GLU A 1 231 ? 0.547 -4.923 -20.623 1.00 95.69 231 GLU A C 1
ATOM 1951 O O . GLU A 1 231 ? -0.350 -4.557 -21.383 1.00 95.69 231 GLU A O 1
ATOM 1956 N N . GLU A 1 232 ? 0.589 -4.544 -19.342 1.00 95.69 232 GLU A N 1
ATOM 1957 C CA . GLU A 1 232 ? -0.386 -3.639 -18.714 1.00 95.69 232 GLU A CA 1
ATOM 1958 C C . GLU A 1 232 ? -0.331 -2.223 -19.305 1.00 95.69 232 GLU A C 1
ATOM 1960 O O . GLU A 1 232 ? -1.360 -1.701 -19.739 1.00 95.69 232 GLU A O 1
ATOM 1965 N N . LEU A 1 233 ? 0.863 -1.630 -19.406 1.00 96.19 233 LEU A N 1
ATOM 1966 C CA . LEU A 1 233 ? 1.045 -0.302 -20.003 1.00 96.19 233 LEU A CA 1
ATOM 1967 C C . LEU A 1 233 ? 0.649 -0.276 -21.485 1.00 96.19 233 LEU A C 1
ATOM 1969 O O . LEU A 1 233 ? 0.028 0.678 -21.950 1.00 96.19 233 LEU A O 1
ATOM 1973 N N . GLU A 1 234 ? 0.968 -1.327 -22.244 1.00 97.12 234 GLU A N 1
ATOM 1974 C CA . GLU A 1 234 ? 0.540 -1.445 -23.640 1.00 97.12 234 GLU A CA 1
ATOM 1975 C C . GLU A 1 234 ? -0.988 -1.568 -23.756 1.00 97.12 234 GLU A C 1
ATOM 1977 O O . GLU A 1 234 ? -1.576 -1.052 -24.711 1.00 97.12 234 GLU A O 1
ATOM 1982 N N . ALA A 1 235 ? -1.651 -2.236 -22.809 1.00 95.75 235 ALA A N 1
ATOM 1983 C CA . ALA A 1 235 ? -3.108 -2.317 -22.777 1.00 95.75 235 ALA A CA 1
ATOM 1984 C C . ALA A 1 235 ? -3.746 -0.947 -22.492 1.00 95.75 235 ALA A C 1
ATOM 1986 O O . ALA A 1 235 ? -4.648 -0.545 -23.231 1.00 95.75 235 ALA A O 1
ATOM 1987 N N . GLU A 1 236 ? -3.236 -0.212 -21.501 1.00 96.25 236 GLU A N 1
ATOM 1988 C CA . GLU A 1 236 ? -3.669 1.156 -21.186 1.00 96.25 236 GLU A CA 1
ATOM 1989 C C . GLU A 1 236 ? -3.445 2.095 -22.378 1.00 96.25 236 GLU A C 1
ATOM 1991 O O . GLU A 1 236 ? -4.357 2.802 -22.808 1.00 96.25 236 GLU A O 1
ATOM 1996 N N . GLN A 1 237 ? -2.268 2.031 -23.007 1.00 96.50 237 GLN A N 1
ATOM 1997 C CA . GLN A 1 237 ? -1.965 2.815 -24.202 1.00 96.50 237 GLN A CA 1
ATOM 1998 C C . GLN A 1 237 ? -2.954 2.521 -25.337 1.00 96.50 237 GLN A C 1
ATOM 2000 O O . GLN A 1 237 ? -3.421 3.448 -26.001 1.00 96.50 237 GLN A O 1
ATOM 2005 N N . ARG A 1 238 ? -3.305 1.248 -25.572 1.00 97.06 238 ARG A N 1
ATOM 2006 C CA . ARG A 1 238 ? -4.306 0.877 -26.588 1.00 97.06 238 ARG A CA 1
ATOM 2007 C C . ARG A 1 238 ? -5.687 1.426 -26.249 1.00 97.06 238 ARG A C 1
ATOM 2009 O O . ARG A 1 238 ? -6.401 1.833 -27.163 1.00 97.06 238 ARG A O 1
ATOM 2016 N N . GLU A 1 239 ? -6.085 1.425 -24.981 1.00 96.38 239 GLU A N 1
ATOM 2017 C CA . GLU A 1 239 ? -7.363 1.997 -24.547 1.00 96.38 239 GLU A CA 1
ATOM 2018 C C . GLU A 1 239 ? -7.398 3.514 -24.756 1.00 96.38 239 GLU A C 1
ATOM 2020 O O . GLU A 1 239 ? -8.303 4.017 -25.426 1.00 96.38 239 GLU A O 1
ATOM 2025 N N . MET A 1 240 ? -6.358 4.223 -24.314 1.00 96.19 240 MET A N 1
ATOM 2026 C CA . MET A 1 240 ? -6.211 5.663 -24.533 1.00 96.19 240 MET A CA 1
ATOM 2027 C C . MET A 1 240 ? -6.188 6.015 -26.025 1.00 96.19 240 MET A C 1
ATOM 2029 O O . MET A 1 240 ? -6.843 6.962 -26.454 1.00 96.19 240 MET A O 1
ATOM 2033 N N . GLN A 1 241 ? -5.513 5.216 -26.858 1.00 96.81 241 GLN A N 1
ATOM 2034 C CA . GLN A 1 241 ? -5.529 5.392 -28.313 1.00 96.81 241 GLN A CA 1
ATOM 2035 C C . GLN A 1 241 ? -6.918 5.176 -28.921 1.00 96.81 241 GLN A C 1
ATOM 2037 O O . GLN A 1 241 ? -7.285 5.892 -29.852 1.00 96.81 241 GLN A O 1
ATOM 2042 N N . LYS A 1 242 ? -7.702 4.206 -28.431 1.00 97.00 242 LYS A N 1
ATOM 2043 C CA . LYS A 1 242 ? -9.090 4.015 -28.883 1.00 97.00 242 LYS A CA 1
ATOM 2044 C C . LYS A 1 242 ? -9.945 5.230 -28.536 1.00 97.00 242 LYS A C 1
ATOM 2046 O O . LYS A 1 242 ? -10.677 5.700 -29.401 1.00 97.00 242 LYS A O 1
ATOM 2051 N N . GLN A 1 243 ? -9.825 5.750 -27.314 1.00 96.00 243 GLN A N 1
ATOM 2052 C CA . GLN A 1 243 ? -10.548 6.950 -26.885 1.00 96.00 243 GLN A CA 1
ATOM 2053 C C . GLN A 1 243 ? -10.137 8.178 -27.707 1.00 96.00 243 GLN A C 1
ATOM 2055 O O . GLN A 1 243 ? -10.999 8.885 -28.220 1.00 96.00 243 GLN A O 1
ATOM 2060 N N . ALA A 1 244 ? -8.837 8.389 -27.925 1.00 94.31 244 ALA A N 1
ATOM 2061 C CA . ALA A 1 244 ? -8.338 9.484 -28.755 1.00 94.31 244 ALA A CA 1
ATOM 2062 C C . ALA A 1 244 ? -8.861 9.401 -30.199 1.00 94.31 244 ALA A C 1
ATOM 2064 O O . ALA A 1 244 ? -9.345 10.395 -30.734 1.00 94.31 244 ALA A O 1
ATOM 2065 N N . LYS A 1 245 ? -8.840 8.207 -30.810 1.00 96.31 245 LYS A N 1
ATOM 2066 C CA . LYS A 1 245 ? -9.409 7.981 -32.150 1.00 96.31 245 LYS A CA 1
ATOM 2067 C C . LYS A 1 245 ? -10.913 8.231 -32.186 1.00 96.31 245 LYS A C 1
ATOM 2069 O O . LYS A 1 245 ? -11.401 8.809 -33.149 1.00 96.31 245 LYS A O 1
ATOM 2074 N N . LEU A 1 246 ? -11.644 7.816 -31.151 1.00 95.69 246 LEU A N 1
ATOM 2075 C CA . LEU A 1 246 ? -13.072 8.103 -31.032 1.00 95.69 246 LEU A CA 1
ATOM 2076 C C . LEU A 1 246 ? -13.320 9.614 -30.990 1.00 95.69 246 LEU A C 1
ATOM 2078 O O . LEU A 1 246 ? -14.134 10.106 -31.762 1.00 95.69 246 LEU A O 1
ATOM 2082 N N . PHE A 1 247 ? -12.603 10.355 -30.141 1.00 93.81 247 PHE A N 1
ATOM 2083 C CA . PHE A 1 247 ? -12.734 11.812 -30.080 1.00 93.81 247 PHE A CA 1
ATOM 2084 C C . PHE A 1 247 ? -12.362 12.478 -31.401 1.00 93.81 247 PHE A C 1
ATOM 2086 O O . PHE A 1 247 ? -13.075 13.372 -31.841 1.00 93.81 247 PHE A O 1
ATOM 2093 N N . GLN A 1 248 ? -11.309 12.011 -32.071 1.00 91.44 248 GLN A N 1
ATOM 2094 C CA . GLN A 1 248 ? -10.943 12.499 -33.395 1.00 91.44 248 GLN A CA 1
ATOM 2095 C C . GLN A 1 248 ? -12.074 12.279 -34.409 1.00 91.44 248 GLN A C 1
ATOM 2097 O O . GLN A 1 248 ? -12.464 13.224 -35.086 1.00 91.44 248 GLN A O 1
ATOM 2102 N N . LEU A 1 249 ? -12.671 11.083 -34.455 1.00 93.81 249 LEU A N 1
ATOM 2103 C CA . LEU A 1 249 ? -13.820 10.800 -35.322 1.00 93.81 249 LEU A CA 1
ATOM 2104 C C . LEU A 1 249 ? -15.033 11.670 -34.983 1.00 93.81 249 LEU A C 1
ATOM 2106 O O . LEU A 1 249 ? -15.743 12.107 -35.886 1.00 93.81 249 LEU A O 1
ATOM 2110 N N . VAL A 1 250 ? -15.287 11.930 -33.700 1.00 92.88 250 VAL A N 1
ATOM 2111 C CA . VAL A 1 250 ? -16.369 12.830 -33.281 1.00 92.88 250 VAL A CA 1
ATOM 2112 C C . VAL A 1 250 ? -16.090 14.254 -33.761 1.00 92.88 250 VAL A C 1
ATOM 2114 O O . VAL A 1 250 ? -16.973 14.883 -34.337 1.00 92.88 250 VAL A O 1
ATOM 2117 N N . ILE A 1 251 ? -14.864 14.749 -33.590 1.00 89.56 251 ILE A N 1
ATOM 2118 C CA . ILE A 1 251 ? -14.459 16.083 -34.048 1.00 89.56 251 ILE A CA 1
ATOM 2119 C C . ILE A 1 251 ? -14.572 16.193 -35.574 1.00 89.56 251 ILE A C 1
ATOM 2121 O O . ILE A 1 251 ? -15.076 17.193 -36.072 1.00 89.56 251 ILE A O 1
ATOM 2125 N N . GLU A 1 252 ? -14.129 15.181 -36.319 1.00 89.56 252 GLU A N 1
ATOM 2126 C CA . GLU A 1 252 ? -14.153 15.183 -37.786 1.00 89.56 252 GLU A CA 1
ATOM 2127 C C . GLU A 1 252 ? -15.576 15.123 -38.357 1.00 89.56 252 GLU A C 1
ATOM 2129 O O . GLU A 1 252 ? -15.860 15.809 -39.337 1.00 89.56 252 GLU A O 1
ATOM 2134 N N . ASN A 1 253 ? -16.472 14.336 -37.750 1.00 90.94 253 ASN A N 1
ATOM 2135 C CA . ASN A 1 253 ? -17.822 14.123 -38.281 1.00 90.94 253 ASN A CA 1
ATOM 2136 C C . ASN A 1 253 ? -18.870 15.116 -37.753 1.00 90.94 253 ASN A C 1
ATOM 2138 O O . ASN A 1 253 ? -19.846 15.378 -38.451 1.00 90.94 253 ASN A O 1
ATOM 2142 N N . PHE A 1 254 ? -18.710 15.642 -36.532 1.00 91.50 254 PHE A N 1
ATOM 2143 C CA . PHE A 1 254 ? -19.756 16.431 -35.862 1.00 91.50 254 PHE A CA 1
ATOM 2144 C C . PHE A 1 254 ? -19.385 17.891 -35.592 1.00 91.50 254 PHE A C 1
ATOM 2146 O O . PHE A 1 254 ? -20.284 18.675 -35.293 1.00 91.50 254 PHE A O 1
ATOM 2153 N N . ILE A 1 255 ? -18.108 18.285 -35.689 1.00 88.62 255 ILE A N 1
ATOM 2154 C CA . ILE A 1 255 ? -17.685 19.667 -35.419 1.00 88.62 255 ILE A CA 1
ATOM 2155 C C . ILE A 1 255 ? -17.294 20.362 -36.731 1.00 88.62 255 ILE A C 1
ATOM 2157 O O . ILE A 1 255 ? -16.341 19.937 -37.391 1.00 88.62 255 ILE A O 1
ATOM 2161 N N . PRO A 1 256 ? -17.974 21.462 -37.108 1.00 91.81 256 PRO A N 1
ATOM 2162 C CA . PRO A 1 256 ? -17.599 22.256 -38.270 1.00 91.81 256 PRO A CA 1
ATOM 2163 C C . PRO A 1 256 ? -16.143 22.734 -38.209 1.00 91.81 256 PRO A C 1
ATOM 2165 O O . PRO A 1 256 ? -15.631 23.122 -37.155 1.00 91.81 256 PRO A O 1
ATOM 2168 N N . VAL A 1 257 ? -15.480 22.750 -39.370 1.00 84.56 257 VAL A N 1
ATOM 2169 C CA . VAL A 1 257 ? -14.063 23.133 -39.507 1.00 84.56 257 VAL A CA 1
ATOM 2170 C C . VAL A 1 257 ? -13.787 24.522 -38.918 1.00 84.56 257 VAL A C 1
ATOM 2172 O O . VAL A 1 257 ? -12.820 24.689 -38.176 1.00 84.56 257 VAL A O 1
ATOM 2175 N N . ASP A 1 258 ? -14.688 25.477 -39.150 1.00 85.75 258 ASP A N 1
ATOM 2176 C CA . ASP A 1 258 ? -14.560 26.853 -38.663 1.00 85.75 258 ASP A CA 1
ATOM 2177 C C . ASP A 1 258 ? -14.590 26.952 -37.131 1.00 85.75 258 ASP A C 1
ATOM 2179 O O . ASP A 1 258 ? -13.862 27.747 -36.532 1.00 85.75 258 ASP A O 1
ATOM 2183 N N . GLU A 1 259 ? -15.424 26.147 -36.467 1.00 84.62 259 GLU A N 1
ATOM 2184 C CA . GLU A 1 259 ? -15.513 26.134 -35.004 1.00 84.62 259 GLU A CA 1
ATOM 2185 C C . GLU A 1 259 ? -14.279 25.489 -34.381 1.00 84.62 259 GLU A C 1
ATOM 2187 O O . GLU A 1 259 ? -13.728 26.019 -33.412 1.00 84.62 259 GLU A O 1
ATOM 2192 N N . ARG A 1 260 ? -13.783 24.403 -34.986 1.00 84.62 260 ARG A N 1
ATOM 2193 C CA . ARG A 1 260 ? -12.529 23.764 -34.576 1.00 84.62 260 ARG A CA 1
ATOM 2194 C C . ARG A 1 260 ? -11.365 24.751 -34.627 1.00 84.62 260 ARG A C 1
ATOM 2196 O O . ARG A 1 260 ? -10.611 24.852 -33.662 1.00 84.62 260 ARG A O 1
ATOM 2203 N N . GLU A 1 261 ? -11.227 25.511 -35.710 1.00 85.81 261 GLU A N 1
ATOM 2204 C CA . GLU A 1 261 ? -10.161 26.511 -35.837 1.00 85.81 261 GLU A CA 1
ATOM 2205 C C . GLU A 1 261 ? -10.295 27.661 -34.832 1.00 85.81 261 GLU A C 1
ATOM 2207 O O . GLU A 1 261 ? -9.295 28.117 -34.270 1.00 85.81 261 GLU A O 1
ATOM 2212 N N . ARG A 1 262 ? -11.524 28.127 -34.568 1.00 85.69 262 ARG A N 1
ATOM 2213 C CA . ARG A 1 262 ? -11.789 29.154 -33.543 1.00 85.69 262 ARG A CA 1
ATOM 2214 C C . ARG A 1 262 ? -11.422 28.670 -32.141 1.00 85.69 262 ARG A C 1
ATOM 2216 O O . ARG A 1 262 ? -10.886 29.456 -31.361 1.00 85.69 262 ARG A O 1
ATOM 2223 N N . LEU A 1 263 ? -11.701 27.406 -31.821 1.00 85.62 263 LEU A N 1
ATOM 2224 C CA . LEU A 1 263 ? -11.349 26.801 -30.537 1.00 85.62 263 LEU A CA 1
ATOM 2225 C C . LEU A 1 263 ? -9.838 26.589 -30.415 1.00 85.62 263 LEU A C 1
ATOM 2227 O O . LEU A 1 263 ? -9.257 27.028 -29.428 1.00 85.62 263 LEU A O 1
ATOM 2231 N N . LEU A 1 264 ? -9.178 26.023 -31.431 1.00 85.31 264 LEU A N 1
ATOM 2232 C CA . LEU A 1 264 ? -7.726 25.792 -31.420 1.00 85.31 264 LEU A CA 1
ATOM 2233 C C . LEU A 1 264 ? -6.920 27.079 -31.194 1.00 85.31 264 LEU A C 1
ATOM 2235 O O . LEU A 1 264 ? -5.942 27.062 -30.457 1.00 85.31 264 LEU A O 1
ATOM 2239 N N . LYS A 1 265 ? -7.356 28.214 -31.755 1.00 86.19 265 LYS A N 1
ATOM 2240 C CA . LYS A 1 265 ? -6.714 29.526 -31.532 1.00 86.19 265 LYS A CA 1
ATOM 2241 C C . LYS A 1 265 ? -6.848 30.047 -30.094 1.00 86.19 265 LYS A C 1
ATOM 2243 O O . LYS A 1 265 ? -6.121 30.957 -29.706 1.00 86.19 265 LYS A O 1
ATOM 2248 N N . ARG A 1 266 ? -7.807 29.527 -29.325 1.00 85.25 266 ARG A N 1
ATOM 2249 C CA . ARG A 1 266 ? -8.145 29.986 -27.969 1.00 85.25 266 ARG A CA 1
ATOM 2250 C C . ARG A 1 266 ? -7.720 29.012 -26.879 1.00 85.25 266 ARG A C 1
ATOM 2252 O O . ARG A 1 266 ? -7.676 29.413 -25.722 1.00 85.25 266 ARG A O 1
ATOM 2259 N N . ILE A 1 267 ? -7.462 27.758 -27.224 1.00 90.94 267 ILE A N 1
ATOM 2260 C CA . ILE A 1 267 ? -7.033 26.734 -26.279 1.00 90.94 267 ILE A CA 1
ATOM 2261 C C . ILE A 1 267 ? -5.597 27.040 -25.830 1.00 90.94 267 ILE A C 1
ATOM 2263 O O . ILE A 1 267 ? -4.709 27.259 -26.651 1.00 90.94 267 ILE A O 1
ATOM 2267 N N . GLN A 1 268 ? -5.376 27.067 -24.519 1.00 88.00 268 GLN A N 1
ATOM 2268 C CA . GLN A 1 268 ? -4.068 27.240 -23.893 1.00 88.00 268 GLN A CA 1
ATOM 2269 C C . GLN A 1 268 ? -3.862 26.139 -22.857 1.00 88.00 268 GLN A C 1
ATOM 2271 O O . GLN A 1 268 ? -4.791 25.752 -22.149 1.00 88.00 268 GLN A O 1
ATOM 2276 N N . PHE A 1 269 ? -2.650 25.597 -22.798 1.00 90.25 269 PHE A N 1
ATOM 2277 C CA . PHE A 1 269 ? -2.301 24.594 -21.803 1.00 90.25 269 PHE A CA 1
ATOM 2278 C C . PHE A 1 269 ? -1.818 25.288 -20.531 1.00 90.25 269 PHE A C 1
ATOM 2280 O O . PHE A 1 269 ? -0.912 26.119 -20.598 1.00 90.25 269 PHE A O 1
ATOM 2287 N N . ASP A 1 270 ? -2.428 24.963 -19.393 1.00 89.94 270 ASP A N 1
ATOM 2288 C CA . ASP A 1 270 ? -1.962 25.419 -18.086 1.00 89.94 270 ASP A CA 1
ATOM 2289 C C . ASP A 1 270 ? -1.014 24.366 -17.491 1.00 89.94 270 ASP A C 1
ATOM 2291 O O . ASP A 1 270 ? -1.452 23.315 -17.017 1.00 89.94 270 ASP A O 1
ATOM 2295 N N . GLU A 1 271 ? 0.294 24.645 -17.521 1.00 88.06 271 GLU A N 1
ATOM 2296 C CA . GLU A 1 271 ? 1.330 23.758 -16.973 1.00 88.06 271 GLU A CA 1
ATOM 2297 C C . GLU A 1 271 ? 1.255 23.603 -15.447 1.00 88.06 271 GLU A C 1
ATOM 2299 O O . GLU A 1 271 ? 1.674 22.572 -14.923 1.00 88.06 271 GLU A O 1
ATOM 2304 N N . GLN A 1 272 ? 0.719 24.588 -14.715 1.00 87.12 272 GLN A N 1
ATOM 2305 C CA . GLN A 1 272 ? 0.667 24.532 -13.248 1.00 87.12 272 GLN A CA 1
ATOM 2306 C C . GLN A 1 272 ? -0.425 23.589 -12.755 1.00 87.12 272 GLN A C 1
ATOM 2308 O O . GLN A 1 272 ? -0.276 22.952 -11.714 1.00 87.12 272 GLN A O 1
ATOM 2313 N N . GLN A 1 273 ? -1.523 23.508 -13.503 1.00 81.88 273 GLN A N 1
ATOM 2314 C CA . GLN A 1 273 ? -2.685 22.707 -13.138 1.00 81.88 273 GLN A CA 1
ATOM 2315 C C . GLN A 1 273 ? -2.883 21.469 -14.027 1.00 81.88 273 GLN A C 1
ATOM 2317 O O . GLN A 1 273 ? -3.750 20.642 -13.746 1.00 81.88 273 GLN A O 1
ATOM 2322 N N . ASN A 1 274 ? -2.071 21.318 -15.078 1.00 85.12 274 ASN A N 1
ATOM 2323 C CA . ASN A 1 274 ? -2.063 20.182 -16.000 1.00 85.12 274 ASN A CA 1
ATOM 2324 C C . ASN A 1 274 ? -3.417 19.945 -16.706 1.00 85.12 274 ASN A C 1
ATOM 2326 O O . ASN A 1 274 ? -3.844 18.803 -16.895 1.00 85.12 274 ASN A O 1
ATOM 2330 N N . TYR A 1 275 ? -4.108 21.023 -17.097 1.00 89.62 275 TYR A N 1
ATOM 2331 C CA . TYR A 1 275 ? -5.342 20.951 -17.885 1.00 89.62 275 TYR A CA 1
ATOM 2332 C C . TYR A 1 275 ? -5.404 22.035 -18.972 1.00 89.62 275 TYR A C 1
ATOM 2334 O O . TYR A 1 275 ? -4.732 23.064 -18.912 1.00 89.62 275 TYR A O 1
ATOM 2342 N N . TRP A 1 276 ? -6.210 21.789 -20.009 1.00 87.81 276 TRP A N 1
ATOM 2343 C CA . TRP A 1 276 ? -6.433 22.748 -21.093 1.00 87.81 276 TRP A CA 1
ATOM 2344 C C . TRP A 1 276 ? -7.501 23.772 -20.693 1.00 87.81 276 TRP A C 1
ATOM 2346 O O . TRP A 1 276 ? -8.617 23.399 -20.330 1.00 87.81 276 TRP A O 1
ATOM 2356 N N . THR A 1 277 ? -7.179 25.059 -20.804 1.00 87.25 277 THR A N 1
ATOM 2357 C CA . THR A 1 277 ? -8.105 26.179 -20.592 1.00 87.25 277 THR A CA 1
ATOM 2358 C C . THR A 1 277 ? -8.479 26.823 -21.922 1.00 87.25 277 THR A C 1
ATOM 2360 O O . THR A 1 277 ? -7.708 26.824 -22.882 1.00 87.25 277 THR A O 1
ATOM 2363 N N . LEU A 1 278 ? -9.685 27.389 -22.001 1.00 85.69 278 LEU A N 1
ATOM 2364 C CA . LEU A 1 278 ? -10.097 28.198 -23.143 1.00 85.69 278 LEU A CA 1
ATOM 2365 C C . LEU A 1 278 ? -9.943 29.673 -22.781 1.00 85.69 278 LEU A C 1
ATOM 2367 O O . LEU A 1 278 ? -10.575 30.147 -21.839 1.00 85.69 278 LEU A O 1
ATOM 2371 N N . LYS A 1 279 ? -9.166 30.420 -23.566 1.00 81.19 279 LYS A N 1
ATOM 2372 C CA . LYS A 1 279 ? -9.054 31.868 -23.408 1.00 81.19 279 LYS A CA 1
ATOM 2373 C C . LYS A 1 279 ? -10.428 32.507 -23.589 1.00 81.19 279 LYS A C 1
ATOM 2375 O O . LYS A 1 279 ? -11.086 32.320 -24.626 1.00 81.19 279 LYS A O 1
ATOM 2380 N N . GLU A 1 280 ? -10.875 33.246 -22.580 1.00 74.31 280 GLU A N 1
ATOM 2381 C CA . GLU A 1 280 ? -12.109 34.020 -22.648 1.00 74.31 280 GLU A CA 1
ATOM 2382 C C . GLU A 1 280 ? -12.015 34.992 -23.829 1.00 74.31 280 GLU A C 1
ATOM 2384 O O . GLU A 1 280 ? -11.010 35.684 -24.011 1.00 74.31 280 GLU A O 1
ATOM 2389 N N . LEU A 1 281 ? -13.048 35.014 -24.677 1.00 65.69 281 LEU A N 1
ATOM 2390 C CA . LEU A 1 281 ? -13.207 36.130 -25.604 1.00 65.69 281 LEU A CA 1
ATOM 2391 C C . LEU A 1 281 ? -13.362 37.350 -24.711 1.00 65.69 281 LEU A C 1
ATOM 2393 O O . LEU A 1 281 ? -14.265 37.359 -23.869 1.00 65.69 281 LEU A O 1
ATOM 2397 N N . SER A 1 282 ? -12.477 38.339 -24.853 1.00 59.09 282 SER A N 1
ATOM 2398 C CA . SER A 1 282 ? -12.705 39.607 -24.184 1.00 59.09 282 SER A CA 1
ATOM 2399 C C . SER A 1 282 ? -14.125 40.019 -24.546 1.00 59.09 282 SER A C 1
ATOM 2401 O O . SER A 1 282 ? -14.482 40.106 -25.723 1.00 59.09 282 SER A O 1
ATOM 2403 N N . LYS A 1 283 ? -14.973 40.210 -23.534 1.00 59.16 283 LYS A N 1
ATOM 2404 C CA . LYS A 1 283 ? -16.199 40.973 -23.713 1.00 59.16 283 LYS A CA 1
ATOM 2405 C C . LYS A 1 283 ? -15.731 42.396 -23.990 1.00 59.16 283 LYS A C 1
ATOM 2407 O O . LYS A 1 283 ? -15.741 43.237 -23.098 1.00 59.16 283 LYS A O 1
ATOM 2412 N N . GLN A 1 284 ? -15.247 42.655 -25.206 1.00 54.03 284 GLN A N 1
ATOM 2413 C CA . GLN A 1 284 ? -15.415 43.970 -25.776 1.00 54.03 284 GLN A CA 1
ATOM 2414 C C . GLN A 1 284 ? -16.916 44.172 -25.689 1.00 54.03 284 GLN A C 1
ATOM 2416 O O . GLN A 1 284 ? -17.702 43.475 -26.329 1.00 54.03 284 GLN A O 1
ATOM 2421 N N . THR A 1 285 ? -17.316 45.003 -24.737 1.00 49.94 285 THR A N 1
ATOM 2422 C CA . THR A 1 285 ? -18.593 45.666 -24.800 1.00 49.94 285 THR A CA 1
ATOM 2423 C C . THR A 1 285 ? -18.574 46.356 -26.151 1.00 49.94 285 THR A C 1
ATOM 2425 O O . THR A 1 285 ? -18.037 47.451 -26.292 1.00 49.94 285 THR A O 1
ATOM 2428 N N . ASP A 1 286 ? -19.101 45.676 -27.169 1.00 55.47 286 ASP A N 1
ATOM 2429 C CA . ASP A 1 286 ? -19.687 46.343 -28.309 1.00 55.47 286 ASP A CA 1
ATOM 2430 C C . ASP A 1 286 ? -20.716 47.268 -27.668 1.00 55.47 286 ASP A C 1
ATOM 2432 O O . ASP A 1 286 ? -21.850 46.884 -27.371 1.00 55.47 286 ASP A O 1
ATOM 2436 N N . GLN A 1 287 ? -20.285 48.489 -27.342 1.00 57.56 287 GLN A N 1
ATOM 2437 C CA . GLN A 1 287 ? -21.174 49.623 -27.308 1.00 57.56 287 GLN A CA 1
ATOM 2438 C C . GLN A 1 287 ? -21.801 49.562 -28.687 1.00 57.56 287 GLN A C 1
ATOM 2440 O O . GLN A 1 287 ? -21.140 49.913 -29.662 1.00 57.56 287 GLN A O 1
ATOM 2445 N N . MET A 1 288 ? -22.987 48.945 -28.777 1.00 55.31 288 MET A N 1
ATOM 2446 C CA . MET A 1 288 ? -23.696 48.778 -30.033 1.00 55.31 288 MET A CA 1
ATOM 2447 C C . MET A 1 288 ? -23.657 50.150 -30.678 1.00 55.31 288 MET A C 1
ATOM 2449 O O . MET A 1 288 ? -24.216 51.089 -30.104 1.00 55.31 288 MET A O 1
ATOM 2453 N N . ALA A 1 289 ? -22.906 50.290 -31.776 1.00 63.09 289 ALA A N 1
ATOM 2454 C CA . ALA A 1 289 ? -22.773 51.572 -32.440 1.00 63.09 289 ALA A CA 1
ATOM 2455 C C . ALA A 1 289 ? -24.196 52.104 -32.617 1.00 63.09 289 ALA A C 1
ATOM 2457 O O . ALA A 1 289 ? -25.067 51.364 -33.093 1.00 63.09 289 ALA A O 1
ATOM 2458 N N . ALA A 1 290 ? -24.459 53.311 -32.103 1.00 66.31 290 ALA A N 1
ATOM 2459 C CA . ALA A 1 290 ? -25.805 53.865 -32.097 1.00 66.31 290 ALA A CA 1
ATOM 2460 C C . ALA A 1 290 ? -26.372 53.726 -33.513 1.00 66.31 290 ALA A C 1
ATOM 2462 O O . ALA A 1 290 ? -25.700 54.101 -34.478 1.00 66.31 290 ALA A O 1
ATOM 2463 N N . ARG A 1 291 ? -27.551 53.094 -33.640 1.00 65.62 291 ARG A N 1
ATOM 2464 C CA . ARG A 1 291 ? -28.132 52.787 -34.954 1.00 65.62 291 ARG A CA 1
ATOM 2465 C C . ARG A 1 291 ? -28.110 54.066 -35.797 1.00 65.62 291 ARG A C 1
ATOM 2467 O O . ARG A 1 291 ? -28.559 55.094 -35.284 1.00 65.62 291 ARG A O 1
ATOM 2474 N N . PRO A 1 292 ? -27.591 54.026 -37.037 1.00 67.81 292 PRO A N 1
ATOM 2475 C CA . PRO A 1 292 ? -27.493 55.224 -37.854 1.00 67.81 292 PRO A CA 1
ATOM 2476 C C . PRO A 1 292 ? -28.886 55.840 -37.998 1.00 67.81 292 PRO A C 1
ATOM 2478 O O . PRO A 1 292 ? -29.838 55.171 -38.403 1.00 67.81 292 PRO A O 1
ATOM 2481 N N . LEU A 1 293 ? -29.004 57.102 -37.592 1.00 64.25 293 LEU A N 1
ATOM 2482 C CA . LEU A 1 293 ? -30.226 57.883 -37.743 1.00 64.25 293 LEU A CA 1
ATOM 2483 C C . LEU A 1 293 ? -30.449 58.142 -39.238 1.00 64.25 293 LEU A C 1
ATOM 2485 O O . LEU A 1 293 ? -29.497 58.415 -39.971 1.00 64.25 293 LEU A O 1
ATOM 2489 N N . SER A 1 294 ? -31.696 58.034 -39.701 1.00 66.38 294 SER A N 1
ATOM 2490 C CA . SER A 1 294 ? -32.043 58.370 -41.085 1.00 66.38 294 SER A CA 1
ATOM 2491 C C . SER A 1 294 ? -31.681 59.830 -41.366 1.00 66.38 294 SER A C 1
ATOM 2493 O O . SER A 1 294 ? -31.920 60.693 -40.520 1.00 66.38 294 SER A O 1
ATOM 2495 N N . ALA A 1 295 ? -31.155 60.121 -42.559 1.00 64.88 295 ALA A N 1
ATOM 2496 C CA . ALA A 1 295 ? -30.792 61.482 -42.969 1.00 64.88 295 ALA A CA 1
ATOM 2497 C C . ALA A 1 295 ? -31.972 62.471 -42.881 1.00 64.88 295 ALA A C 1
ATOM 2499 O O . ALA A 1 295 ? -31.762 63.661 -42.669 1.00 64.88 295 ALA A O 1
ATOM 2500 N N . ASN A 1 296 ? -33.206 61.962 -42.970 1.00 64.94 296 ASN A N 1
ATOM 2501 C CA . ASN A 1 296 ? -34.439 62.748 -42.887 1.00 64.94 296 ASN A CA 1
ATOM 2502 C C . ASN A 1 296 ? -35.098 62.705 -41.491 1.00 64.94 296 ASN A C 1
ATOM 2504 O O . ASN A 1 296 ? -36.243 63.115 -41.345 1.00 64.94 296 ASN A O 1
ATOM 2508 N N . GLY A 1 297 ? -34.416 62.184 -40.462 1.00 65.44 297 GLY A N 1
ATOM 2509 C CA . GLY A 1 297 ? -34.921 62.151 -39.080 1.00 65.44 297 GLY A CA 1
ATOM 2510 C C . GLY A 1 297 ? -35.989 61.087 -38.789 1.00 65.44 297 GLY A C 1
ATOM 2511 O O . GLY A 1 297 ? -36.425 60.950 -37.646 1.00 65.44 297 GLY A O 1
ATOM 2512 N N . ASP A 1 298 ? -36.382 60.295 -39.787 1.00 64.50 298 ASP A N 1
ATOM 2513 C CA . ASP A 1 298 ? -37.340 59.207 -39.608 1.00 64.50 298 ASP A CA 1
ATOM 2514 C C . ASP A 1 298 ? -36.753 58.061 -38.781 1.00 64.50 298 ASP A C 1
ATOM 2516 O O . ASP A 1 298 ? -35.600 57.652 -38.952 1.00 64.50 298 ASP A O 1
ATOM 2520 N N . ARG A 1 299 ? -37.583 57.477 -37.907 1.00 62.53 299 ARG A N 1
ATOM 2521 C CA . ARG A 1 299 ? -37.175 56.342 -37.064 1.00 62.53 299 ARG A CA 1
ATOM 2522 C C . ARG A 1 299 ? -36.695 55.142 -37.885 1.00 62.53 299 ARG A C 1
ATOM 2524 O O . ARG A 1 299 ? -35.968 54.316 -37.336 1.00 62.53 299 ARG A O 1
ATOM 2531 N N . HIS A 1 300 ? -37.141 54.984 -39.133 1.00 63.19 300 HIS A N 1
ATOM 2532 C CA . HIS A 1 300 ? -36.793 53.874 -40.028 1.00 63.19 300 HIS A CA 1
ATOM 2533 C C . HIS A 1 300 ? -36.431 54.430 -41.413 1.00 63.19 300 HIS A C 1
ATOM 2535 O O . HIS A 1 300 ? -37.062 55.374 -41.883 1.00 63.19 300 HIS A O 1
ATOM 2541 N N . SER A 1 301 ? -35.439 53.843 -42.088 1.00 64.94 301 SER A N 1
ATOM 2542 C CA . SER A 1 301 ? -35.091 54.215 -43.463 1.00 64.94 301 SER A CA 1
ATOM 2543 C C . SER A 1 301 ? -36.195 53.756 -44.426 1.00 64.94 301 SER A C 1
ATOM 2545 O O . SER A 1 301 ? -36.287 52.568 -44.740 1.00 64.94 301 SER A O 1
ATOM 2547 N N . ALA A 1 302 ? -37.045 54.676 -44.878 1.00 63.69 302 ALA A N 1
ATOM 2548 C CA . ALA A 1 302 ? -38.041 54.418 -45.916 1.00 63.69 302 ALA A CA 1
ATOM 2549 C C . ALA A 1 302 ? -37.504 54.851 -47.288 1.00 63.69 302 ALA A C 1
ATOM 2551 O O . ALA A 1 302 ? -36.791 55.846 -47.400 1.00 63.69 302 ALA A O 1
ATOM 2552 N N . SER A 1 303 ? -37.846 54.105 -48.342 1.00 68.19 303 SER A N 1
ATOM 2553 C CA . SER A 1 303 ? -37.535 54.525 -49.712 1.00 68.19 303 SER A CA 1
ATOM 2554 C C . SER A 1 303 ? -38.396 55.733 -50.103 1.00 68.19 303 SER A C 1
ATOM 2556 O O . SER A 1 303 ? -39.552 55.820 -49.683 1.00 68.19 303 SER A O 1
ATOM 2558 N N . LEU A 1 304 ? -37.873 56.636 -50.942 1.00 63.50 304 LEU A N 1
ATOM 2559 C CA . LEU A 1 304 ? -38.618 57.809 -51.432 1.00 63.50 304 LEU A CA 1
ATOM 2560 C C . LEU A 1 304 ? -39.960 57.416 -52.067 1.00 63.50 304 LEU A C 1
ATOM 2562 O O . LEU A 1 304 ? -40.967 58.062 -51.814 1.00 63.50 304 LEU A O 1
ATOM 2566 N N . TYR A 1 305 ? -39.994 56.305 -52.807 1.00 66.75 305 TYR A N 1
ATOM 2567 C CA . TYR A 1 305 ? -41.218 55.762 -53.403 1.00 66.75 305 TYR A CA 1
ATOM 2568 C C . TYR A 1 305 ? -42.259 55.343 -52.353 1.00 66.75 305 TYR A C 1
ATOM 2570 O O . TYR A 1 305 ? -43.459 55.491 -52.564 1.00 66.75 305 TYR A O 1
ATOM 2578 N N . SER A 1 306 ? -41.809 54.822 -51.208 1.00 65.12 306 SER A N 1
ATOM 2579 C CA . SER A 1 306 ? -42.678 54.463 -50.084 1.00 65.12 306 SER A CA 1
ATOM 2580 C C . SER A 1 306 ? -43.186 55.693 -49.329 1.00 65.12 306 SER A C 1
ATOM 2582 O O . SER A 1 306 ? -44.306 55.660 -48.834 1.00 65.12 306 SER A O 1
ATOM 2584 N N . GLN A 1 307 ? -42.399 56.772 -49.255 1.00 62.38 307 GLN A N 1
ATOM 2585 C CA . GLN A 1 307 ? -42.844 58.048 -48.682 1.00 62.38 307 GLN A CA 1
ATOM 2586 C C . GLN A 1 307 ? -43.891 58.725 -49.574 1.00 62.38 307 GLN A C 1
ATOM 2588 O O . GLN A 1 307 ? -44.954 59.108 -49.085 1.00 62.38 307 GLN A O 1
ATOM 2593 N N . THR A 1 308 ? -43.627 58.826 -50.880 1.00 63.28 308 THR A N 1
ATOM 2594 C CA . THR A 1 308 ? -44.504 59.537 -51.824 1.00 63.28 308 THR A CA 1
ATOM 2595 C C . THR A 1 308 ? -45.800 58.793 -52.129 1.00 63.28 308 THR A C 1
ATOM 2597 O O . THR A 1 308 ? -46.799 59.434 -52.437 1.00 63.28 308 THR A O 1
ATOM 2600 N N . ASN A 1 309 ? -45.811 57.462 -51.997 1.00 59.09 309 ASN A N 1
ATOM 2601 C CA . ASN A 1 309 ? -47.012 56.635 -52.144 1.00 59.09 309 ASN A CA 1
ATOM 2602 C C . ASN A 1 309 ? -47.607 56.185 -50.802 1.00 59.09 309 ASN A C 1
ATOM 2604 O O . ASN A 1 309 ? -48.438 55.273 -50.781 1.00 59.09 309 ASN A O 1
ATOM 2608 N N . SER A 1 310 ? -47.196 56.787 -49.678 1.00 58.94 310 SER A N 1
ATOM 2609 C CA . SER A 1 310 ? -47.869 56.533 -48.404 1.00 58.94 310 SER A CA 1
ATOM 2610 C C . SER A 1 310 ? -49.266 57.157 -48.444 1.00 58.94 310 SER A C 1
ATOM 2612 O O . SER A 1 310 ? -49.455 58.369 -48.391 1.00 58.94 310 SER A O 1
ATOM 2614 N N . ILE A 1 311 ? -50.264 56.296 -48.627 1.00 54.06 311 ILE A N 1
ATOM 2615 C CA . ILE A 1 311 ? -51.675 56.667 -48.568 1.00 54.06 311 ILE A CA 1
ATOM 2616 C C . ILE A 1 311 ? -51.999 56.976 -47.095 1.00 54.06 311 ILE A C 1
ATOM 2618 O O . ILE A 1 311 ? -51.640 56.163 -46.234 1.00 54.06 311 ILE A O 1
ATOM 2622 N N . PRO A 1 312 ? -52.657 58.105 -46.772 1.00 48.75 312 PRO A N 1
ATOM 2623 C CA . PRO A 1 312 ? -52.983 58.438 -45.394 1.00 48.75 312 PRO A CA 1
ATOM 2624 C C . PRO A 1 312 ? -53.935 57.390 -44.813 1.00 48.75 312 PRO A C 1
ATOM 2626 O O . PRO A 1 312 ? -55.012 57.155 -45.352 1.00 48.75 312 PRO A O 1
ATOM 2629 N N . GLU A 1 313 ? -53.476 56.753 -43.738 1.00 50.81 313 GLU A N 1
ATOM 2630 C CA . GLU A 1 313 ? -54.245 56.145 -42.653 1.00 50.81 313 GLU A CA 1
ATOM 2631 C C . GLU A 1 313 ? -55.630 55.574 -43.017 1.00 50.81 313 GLU A C 1
ATOM 2633 O O . GLU A 1 313 ? -56.626 56.278 -42.988 1.00 50.81 313 GLU A O 1
ATOM 2638 N N . ILE A 1 314 ? -55.702 54.260 -43.256 1.00 39.22 314 ILE A N 1
ATOM 2639 C CA . ILE A 1 314 ? -56.727 53.373 -42.681 1.00 39.22 314 ILE A CA 1
ATOM 2640 C C . ILE A 1 314 ? -56.156 51.951 -42.694 1.00 39.22 314 ILE A C 1
ATOM 2642 O O . ILE A 1 314 ? -55.863 51.380 -43.741 1.00 39.22 314 ILE A O 1
ATOM 2646 N N . ALA A 1 315 ? -55.975 51.442 -41.472 1.00 47.97 315 ALA A N 1
ATOM 2647 C CA . ALA A 1 315 ? -55.878 50.057 -41.021 1.00 47.97 315 ALA A CA 1
ATOM 2648 C C . ALA A 1 315 ? -55.662 48.969 -42.079 1.00 47.97 315 ALA A C 1
ATOM 2650 O O . ALA A 1 315 ? -56.513 48.803 -42.948 1.00 47.97 315 ALA A O 1
ATOM 2651 N N . ARG A 1 316 ? -54.668 48.088 -41.863 1.00 39.78 316 ARG A N 1
ATOM 2652 C CA . ARG A 1 316 ? -54.841 46.640 -42.099 1.00 39.78 316 ARG A CA 1
ATOM 2653 C C . ARG A 1 316 ? -53.722 45.762 -41.504 1.00 39.78 316 ARG A C 1
ATOM 2655 O O . ARG A 1 316 ? -52.553 45.897 -41.830 1.00 39.78 316 ARG A O 1
ATOM 2662 N N . PHE A 1 317 ? -54.188 44.821 -40.678 1.00 41.56 317 PHE A N 1
ATOM 2663 C CA . PHE A 1 317 ? -53.665 43.481 -40.369 1.00 41.56 317 PHE A CA 1
ATOM 2664 C C . PHE A 1 317 ? -52.352 43.300 -39.584 1.00 41.56 317 PHE A C 1
ATOM 2666 O O . PHE A 1 317 ? -51.275 43.099 -40.135 1.00 41.56 317 PHE A O 1
ATOM 2673 N N . LYS A 1 318 ? -52.504 43.149 -38.257 1.00 42.06 318 LYS A N 1
ATOM 2674 C CA . LYS A 1 318 ? -51.644 42.272 -37.445 1.00 42.06 318 LYS A CA 1
ATOM 2675 C C . LYS A 1 318 ? -51.981 40.815 -37.776 1.00 42.06 318 LYS A C 1
ATOM 2677 O O . LYS A 1 318 ? -53.077 40.358 -37.459 1.00 42.06 318 LYS A O 1
ATOM 2682 N N . VAL A 1 319 ? -51.041 40.079 -38.361 1.00 42.28 319 VAL A N 1
ATOM 2683 C CA . VAL A 1 319 ? -51.103 38.612 -38.440 1.00 42.28 319 VAL A CA 1
ATOM 2684 C C . VAL A 1 319 ? -50.686 38.058 -37.075 1.00 42.28 319 VAL A C 1
ATOM 2686 O O . VAL A 1 319 ? -49.520 37.776 -36.826 1.00 42.28 319 VAL A O 1
ATOM 2689 N N . PHE A 1 320 ? -51.647 37.969 -36.158 1.00 38.47 320 PHE A N 1
ATOM 2690 C CA . PHE A 1 320 ? -51.578 37.090 -34.992 1.00 38.47 320 PHE A CA 1
ATOM 2691 C C . PHE A 1 320 ? -52.591 35.959 -35.212 1.00 38.47 320 PHE A C 1
ATOM 2693 O O . PHE A 1 320 ? -53.728 36.225 -35.592 1.00 38.47 320 PHE A O 1
ATOM 2700 N N . ASN A 1 321 ? -52.167 34.729 -34.912 1.00 36.91 321 ASN A N 1
ATOM 2701 C CA . ASN A 1 321 ? -52.932 33.472 -34.869 1.00 36.91 321 ASN A CA 1
ATOM 2702 C C . ASN A 1 321 ? -53.101 32.684 -36.180 1.00 36.91 321 ASN A C 1
ATOM 2704 O O . ASN A 1 321 ? -54.153 32.705 -36.809 1.00 36.91 321 ASN A O 1
ATOM 2708 N N . ILE A 1 322 ? -52.118 31.824 -36.473 1.00 42.75 322 ILE A N 1
ATOM 2709 C CA . ILE A 1 322 ? -52.381 30.497 -37.055 1.00 42.75 322 ILE A CA 1
ATOM 2710 C C . ILE A 1 322 ? -51.729 29.462 -36.129 1.00 42.75 322 ILE A C 1
ATOM 2712 O O . ILE A 1 322 ? -50.570 29.096 -36.292 1.00 42.75 322 ILE A O 1
ATOM 2716 N N . ALA A 1 323 ? -52.475 29.023 -35.116 1.00 41.16 323 ALA A N 1
ATOM 2717 C CA . ALA A 1 323 ? -52.183 27.811 -34.359 1.00 41.16 323 ALA A CA 1
ATOM 2718 C C . ALA A 1 323 ? -53.157 26.728 -34.840 1.00 41.16 323 ALA A C 1
ATOM 2720 O O . ALA A 1 323 ? -54.287 26.633 -34.361 1.00 41.16 323 ALA A O 1
ATOM 2721 N N . LEU A 1 324 ? -52.740 25.938 -35.830 1.00 42.84 324 LEU A N 1
ATOM 2722 C CA . LEU A 1 324 ? -53.470 24.749 -36.267 1.00 42.84 324 LEU A CA 1
ATOM 2723 C C . LEU A 1 324 ? -53.177 23.602 -35.290 1.00 42.84 324 LEU A C 1
ATOM 2725 O O . LEU A 1 324 ? -52.148 22.937 -35.372 1.00 42.84 324 LEU A O 1
ATOM 2729 N N . LYS A 1 325 ? -54.102 23.387 -34.348 1.00 41.72 325 LYS A N 1
ATOM 2730 C CA . LYS A 1 325 ? -54.260 22.122 -33.619 1.00 41.72 325 LYS A CA 1
ATOM 2731 C C . LYS A 1 325 ? -54.691 21.041 -34.616 1.00 41.72 325 LYS A C 1
ATOM 2733 O O . LYS A 1 325 ? -55.820 21.093 -35.093 1.00 41.72 325 LYS A O 1
ATOM 2738 N N . TYR A 1 326 ? -53.848 20.042 -34.868 1.00 48.81 326 TYR A N 1
ATOM 2739 C CA . TYR A 1 326 ? -54.316 18.746 -35.366 1.00 48.81 326 TYR A CA 1
ATOM 2740 C C . TYR A 1 326 ? -54.488 17.798 -34.181 1.00 48.81 326 TYR A C 1
ATOM 2742 O O . TYR A 1 326 ? -53.593 17.637 -33.353 1.00 48.81 326 TYR A O 1
ATOM 2750 N N . GLY A 1 327 ? -55.714 17.292 -34.056 1.00 46.75 327 GLY A N 1
ATOM 2751 C CA . GLY A 1 327 ? -56.212 16.542 -32.917 1.00 46.75 327 GLY A CA 1
ATOM 2752 C C . GLY A 1 327 ? -55.959 15.041 -32.989 1.00 46.75 327 GLY A C 1
ATOM 2753 O O . GLY A 1 327 ? -55.624 14.477 -34.027 1.00 46.75 327 GLY A O 1
ATOM 2754 N N . GLN A 1 328 ? -56.177 14.432 -31.828 1.00 43.31 328 GLN A N 1
ATOM 2755 C CA . GLN A 1 328 ? -56.335 13.005 -31.607 1.00 43.31 328 GLN A CA 1
ATOM 2756 C C . GLN A 1 328 ? -57.505 12.432 -32.417 1.00 43.31 328 GLN A C 1
ATOM 2758 O O . GLN A 1 328 ? -58.612 12.976 -32.365 1.00 43.31 328 GLN A O 1
ATOM 2763 N N . ARG A 1 329 ? -57.281 11.278 -33.041 1.00 40.56 329 ARG A N 1
ATOM 2764 C CA . ARG A 1 329 ? -57.999 10.031 -32.746 1.00 40.56 329 ARG A CA 1
ATOM 2765 C C . ARG A 1 329 ? -57.232 8.843 -33.296 1.00 40.56 329 ARG A C 1
ATOM 2767 O O . ARG A 1 329 ? -56.722 8.970 -34.429 1.00 40.56 329 ARG A O 1
#

Sequence (329 aa):
MFLSQYYANRAKNIKNQPRINEDPKDALLRKFQEEIARLKGQLEGKGKDGRKSHRNRNRDGTEMDDDTSEQDDEELFLKEQQDKLNEEKRTIMHKKNINENEREAMLKQLEEQKKEIEREQEERRKMQHKILEMQSKLITGGKDIITHTSEQEQALRQKRRLIAEAERRNREVQQQLEQREEDRRTMNETYTSIKEEVEDKRTKRDKLSKSLKKLEAKKQDIIEKHRSAREELEAEQREMQKQAKLFQLVIENFIPVDERERLLKRIQFDEQQNYWTLKELSKQTDQMAARPLSANGDRHSASLYSQTNSIPEIARFKVFNIALKYGQR